Protein AF-0000000067821211 (afdb_homodimer)

Radius of gyration: 17.53 Å; Cα contacts (8 Å, |Δi|>4): 357; chains: 2; bounding box: 35×64×39 Å

InterPro domains:
  IPR001372 Dynein light chain, type 1/2 [PF01221] (11-92)
  IPR001372 Dynein light chain, type 1/2 [PTHR11886] (12-92)
  IPR001372 Dynein light chain, type 1/2 [SM01375] (6-93)
  IPR019763 Dynein light chain, type 1/2, conserved site [PS01239] (60-74)
  IPR037177 Dynein light chain superfamily [G3DSA:3.30.740.10] (3-93)
  IPR037177 Dynein light chain superfamily [SSF54648] (8-92)

Structure (mmCIF, N/CA/C/O backbone):
data_AF-0000000067821211-model_v1
#
loop_
_entity.id
_entity.type
_entity.pdbx_description
1 polymer 'Dynein light chain'
#
loop_
_atom_site.group_PDB
_atom_site.id
_atom_site.type_symbol
_atom_site.label_atom_id
_atom_site.label_alt_id
_atom_site.label_comp_id
_atom_site.label_asym_id
_atom_site.label_entity_id
_atom_site.label_seq_id
_atom_site.pdbx_PDB_ins_code
_atom_site.Cartn_x
_atom_site.Cartn_y
_atom_site.Cartn_z
_atom_site.occupancy
_atom_site.B_iso_or_equiv
_atom_site.auth_seq_id
_atom_site.auth_comp_id
_atom_site.auth_asym_id
_atom_site.auth_atom_id
_atom_site.pdbx_PDB_model_num
ATOM 1 N N . MET A 1 1 ? -18.656 -35.531 -14.188 1 34.19 1 MET A N 1
ATOM 2 C CA . MET A 1 1 ? -17.516 -35.312 -13.297 1 34.19 1 MET A CA 1
ATOM 3 C C . MET A 1 1 ? -16.953 -33.906 -13.484 1 34.19 1 MET A C 1
ATOM 5 O O . MET A 1 1 ? -16.047 -33.688 -14.289 1 34.19 1 MET A O 1
ATOM 9 N N . GLU A 1 2 ? -17.672 -32.906 -13.852 1 42.66 2 GLU A N 1
ATOM 10 C CA . GLU A 1 2 ? -17.5 -31.547 -14.375 1 42.66 2 GLU A CA 1
ATOM 11 C C . GLU A 1 2 ? -16.469 -30.766 -13.562 1 42.66 2 GLU A C 1
ATOM 13 O O . GLU A 1 2 ? -16.5 -30.797 -12.328 1 42.66 2 GLU A O 1
ATOM 18 N N . LYS A 1 3 ? -15.125 -30.891 -13.883 1 43.84 3 LYS A N 1
ATOM 19 C CA . LYS A 1 3 ? -13.977 -30.297 -13.219 1 43.84 3 LYS A CA 1
ATOM 20 C C . LYS A 1 3 ? -14.359 -28.984 -12.523 1 43.84 3 LYS A C 1
ATOM 22 O O . LYS A 1 3 ? -14.719 -28.016 -13.188 1 43.84 3 LYS A O 1
ATOM 27 N N . LEU A 1 4 ? -15.086 -28.688 -11.555 1 45.38 4 LEU A N 1
ATOM 28 C CA . LEU A 1 4 ? -15.57 -27.578 -10.734 1 45.38 4 LEU A CA 1
ATOM 29 C C . LEU A 1 4 ? -14.477 -26.547 -10.508 1 45.38 4 LEU A C 1
ATOM 31 O O . LEU A 1 4 ? -13.617 -26.734 -9.641 1 45.38 4 LEU A O 1
ATOM 35 N N . SER A 1 5 ? -13.656 -25.984 -11.492 1 49.31 5 SER A N 1
ATOM 36 C CA . SER A 1 5 ? -12.633 -24.938 -11.594 1 49.31 5 SER A CA 1
ATOM 37 C C . SER A 1 5 ? -12.812 -23.875 -10.516 1 49.31 5 SER A C 1
ATOM 39 O O . SER A 1 5 ? -13.734 -23.062 -10.586 1 49.31 5 SER A O 1
ATOM 41 N N . SER A 1 6 ? -12.93 -24.156 -9.234 1 57.88 6 SER A N 1
ATOM 42 C CA . SER A 1 6 ? -13.391 -23.281 -8.156 1 57.88 6 SER A CA 1
ATOM 43 C C . SER A 1 6 ? -12.859 -21.859 -8.32 1 57.88 6 SER A C 1
ATOM 45 O O . SER A 1 6 ? -11.648 -21.641 -8.32 1 57.88 6 SER A O 1
ATOM 47 N N . THR A 1 7 ? -13.531 -20.984 -9.07 1 71.69 7 THR A N 1
ATOM 48 C CA . THR A 1 7 ? -13.445 -19.578 -9.422 1 71.69 7 THR A CA 1
ATOM 49 C C . THR A 1 7 ? -13.094 -18.734 -8.203 1 71.69 7 THR A C 1
ATOM 51 O O . THR A 1 7 ? -12.539 -17.641 -8.336 1 71.69 7 THR A O 1
ATOM 54 N N . GLU A 1 8 ? -13.211 -19.359 -7.047 1 82.44 8 GLU A N 1
ATOM 55 C CA . GLU A 1 8 ? -13.086 -18.547 -5.844 1 82.44 8 GLU A CA 1
ATOM 56 C C . GLU A 1 8 ? -11.633 -18.156 -5.586 1 82.44 8 GLU A C 1
ATOM 58 O O . GLU A 1 8 ? -11.359 -17.078 -5.055 1 82.44 8 GLU A O 1
ATOM 63 N N . PHE A 1 9 ? -10.734 -18.953 -6 1 90.44 9 PHE A N 1
ATOM 64 C CA . PHE A 1 9 ? -9.344 -18.656 -5.699 1 90.44 9 PHE A CA 1
ATOM 65 C C . PHE A 1 9 ? -8.562 -18.359 -6.977 1 90.44 9 PHE A C 1
ATOM 67 O O . PHE A 1 9 ? -7.34 -18.219 -6.945 1 90.44 9 PHE A O 1
ATOM 74 N N . THR A 1 10 ? -9.266 -18.188 -8.047 1 94.62 10 THR A N 1
ATOM 75 C CA . THR A 1 10 ? -8.578 -17.859 -9.297 1 94.62 10 THR A CA 1
ATOM 76 C C . THR A 1 10 ? -8.219 -16.375 -9.344 1 94.62 10 THR A C 1
ATOM 78 O O . THR A 1 10 ? -9.102 -15.523 -9.258 1 94.62 10 THR A O 1
ATOM 81 N N . PRO A 1 11 ? -6.938 -16.156 -9.469 1 98.12 11 PRO A N 1
ATOM 82 C CA . PRO A 1 11 ? -6.57 -14.742 -9.57 1 98.12 11 PRO A CA 1
ATOM 83 C C . PRO A 1 11 ? -7.141 -14.078 -10.812 1 98.12 11 PRO A C 1
ATOM 85 O O . PRO A 1 11 ? -7.164 -14.68 -11.891 1 98.12 11 PRO A O 1
ATOM 88 N N . ILE A 1 12 ? -7.652 -12.898 -10.633 1 98.25 12 ILE A N 1
ATOM 89 C CA . ILE A 1 12 ? -8.086 -12.039 -11.727 1 98.25 12 ILE A CA 1
ATOM 90 C C . ILE A 1 12 ? -7.141 -10.844 -11.844 1 98.25 12 ILE A C 1
ATOM 92 O O . ILE A 1 12 ? -7.152 -9.945 -11 1 98.25 12 ILE A O 1
ATOM 96 N N . LEU A 1 13 ? -6.418 -10.844 -12.922 1 98.56 13 LEU A N 1
ATOM 97 C CA . LEU A 1 13 ? -5.391 -9.836 -13.117 1 98.56 13 LEU A CA 1
ATOM 98 C C . LEU A 1 13 ? -6 -8.531 -13.617 1 98.56 13 LEU A C 1
ATOM 100 O O . LEU A 1 13 ? -6.816 -8.531 -14.547 1 98.56 13 LEU A O 1
ATOM 104 N N . LYS A 1 14 ? -5.617 -7.488 -12.922 1 98.62 14 LYS A N 1
ATOM 105 C CA . LYS A 1 14 ? -6.043 -6.172 -13.383 1 98.62 14 LYS A CA 1
ATOM 106 C C . LYS A 1 14 ? -4.906 -5.441 -14.094 1 98.62 14 LYS A C 1
ATOM 108 O O . LYS A 1 14 ? -5.121 -4.781 -15.109 1 98.62 14 LYS A O 1
ATOM 113 N N . ALA A 1 15 ? -3.713 -5.477 -13.586 1 98.5 15 ALA A N 1
ATOM 114 C CA . ALA A 1 15 ? -2.525 -4.867 -14.18 1 98.5 15 ALA A CA 1
ATOM 115 C C . ALA A 1 15 ? -1.254 -5.566 -13.703 1 98.5 15 ALA A C 1
ATOM 117 O O . ALA A 1 15 ? -1.167 -5.992 -12.547 1 98.5 15 ALA A O 1
ATOM 118 N N . SER A 1 16 ? -0.292 -5.742 -14.656 1 98.69 16 SER A N 1
ATOM 119 C CA . SER A 1 16 ? 0.985 -6.34 -14.281 1 98.69 16 SER A CA 1
ATOM 120 C C . SER A 1 16 ? 2.053 -6.066 -15.336 1 98.69 16 SER A C 1
ATOM 122 O O . SER A 1 16 ? 1.749 -5.969 -16.531 1 98.69 16 SER A O 1
ATOM 124 N N . ASP A 1 17 ? 3.256 -5.883 -14.836 1 98.75 17 ASP A N 1
ATOM 125 C CA . ASP A 1 17 ? 4.391 -5.938 -15.75 1 98.75 17 ASP A CA 1
ATOM 126 C C . ASP A 1 17 ? 5.43 -6.953 -15.281 1 98.75 17 ASP A C 1
ATOM 128 O O . ASP A 1 17 ? 6.594 -6.883 -15.68 1 98.75 17 ASP A O 1
ATOM 132 N N . LEU A 1 18 ? 4.988 -7.891 -14.43 1 98.62 18 LEU A N 1
ATOM 133 C CA . LEU A 1 18 ? 5.852 -8.984 -14.008 1 98.62 18 LEU A CA 1
ATOM 134 C C . LEU A 1 18 ? 6.109 -9.953 -15.156 1 98.62 18 LEU A C 1
ATOM 136 O O . LEU A 1 18 ? 5.23 -10.18 -15.992 1 98.62 18 LEU A O 1
ATOM 140 N N . ALA A 1 19 ? 7.27 -10.469 -15.109 1 98.44 19 ALA A N 1
ATOM 141 C CA . ALA A 1 19 ? 7.5 -11.602 -16.016 1 98.44 19 ALA A CA 1
ATOM 142 C C . ALA A 1 19 ? 6.535 -12.742 -15.711 1 98.44 19 ALA A C 1
ATOM 144 O O . ALA A 1 19 ? 6.129 -12.938 -14.562 1 98.44 19 ALA A O 1
ATOM 145 N N . ASP A 1 20 ? 6.242 -13.555 -16.719 1 98.06 20 ASP A N 1
ATOM 146 C CA . ASP A 1 20 ? 5.234 -14.602 -16.609 1 98.06 20 ASP A CA 1
ATOM 147 C C . ASP A 1 20 ? 5.586 -15.578 -15.477 1 98.06 20 ASP A C 1
ATOM 149 O O . ASP A 1 20 ? 4.711 -16.016 -14.727 1 98.06 20 ASP A O 1
ATOM 153 N N . GLU A 1 21 ? 6.766 -15.891 -15.469 1 98.06 21 GLU A N 1
ATOM 154 C CA . GLU A 1 21 ? 7.188 -16.859 -14.461 1 98.06 21 GLU A CA 1
ATOM 155 C C . GLU A 1 21 ? 7.031 -16.297 -13.055 1 98.06 21 GLU A C 1
ATOM 157 O O . GLU A 1 21 ? 6.582 -16.984 -12.141 1 98.06 21 GLU A O 1
ATOM 162 N N . ILE A 1 22 ? 7.395 -15.047 -12.844 1 98.44 22 ILE A N 1
ATOM 163 C CA . ILE A 1 22 ? 7.266 -14.406 -11.539 1 98.44 22 ILE A CA 1
ATOM 164 C C . ILE A 1 22 ? 5.785 -14.227 -11.195 1 98.44 22 ILE A C 1
ATOM 166 O O . ILE A 1 22 ? 5.363 -14.516 -10.078 1 98.44 22 ILE A O 1
ATOM 170 N N . GLN A 1 23 ? 5.004 -13.836 -12.156 1 98.75 23 GLN A N 1
ATOM 171 C CA . GLN A 1 23 ? 3.568 -13.672 -11.953 1 98.75 23 GLN A CA 1
ATOM 172 C C . GLN A 1 23 ? 2.922 -14.977 -11.5 1 98.75 23 GLN A C 1
ATOM 174 O O . GLN A 1 23 ? 2.092 -14.984 -10.594 1 98.75 23 GLN A O 1
ATOM 179 N N . THR A 1 24 ? 3.35 -16.031 -12.156 1 98.56 24 THR A N 1
ATOM 180 C CA . THR A 1 24 ? 2.812 -17.344 -11.805 1 98.56 24 THR A CA 1
ATOM 181 C C . THR A 1 24 ? 3.121 -17.672 -10.344 1 98.56 24 THR A C 1
ATOM 183 O O . THR A 1 24 ? 2.246 -18.125 -9.609 1 98.56 24 THR A O 1
ATOM 186 N N . LYS A 1 25 ? 4.359 -17.422 -9.984 1 98.75 25 LYS A N 1
ATOM 187 C CA . LYS A 1 25 ? 4.758 -17.688 -8.602 1 98.75 25 LYS A CA 1
ATOM 188 C C . LYS A 1 25 ? 4.023 -16.781 -7.629 1 98.75 25 LYS A C 1
ATOM 190 O O . LYS A 1 25 ? 3.582 -17.219 -6.566 1 98.75 25 LYS A O 1
ATOM 195 N N . VAL A 1 26 ? 3.848 -15.492 -7.934 1 98.88 26 VAL A N 1
ATOM 196 C CA . VAL A 1 26 ? 3.105 -14.539 -7.113 1 98.88 26 VAL A CA 1
ATOM 197 C C . VAL A 1 26 ? 1.677 -15.039 -6.906 1 98.88 26 VAL A C 1
ATOM 199 O O . VAL A 1 26 ? 1.166 -15.039 -5.781 1 98.88 26 VAL A O 1
ATOM 202 N N . PHE A 1 27 ? 1.061 -15.523 -7.941 1 98.81 27 PHE A N 1
ATOM 203 C CA . PHE A 1 27 ? -0.308 -16.016 -7.855 1 98.81 27 PHE A CA 1
ATOM 204 C C . PHE A 1 27 ? -0.379 -17.25 -6.969 1 98.81 27 PHE A C 1
ATOM 206 O O . PHE A 1 27 ? -1.27 -17.375 -6.121 1 98.81 27 PHE A O 1
ATOM 213 N N . GLU A 1 28 ? 0.548 -18.109 -7.23 1 98.69 28 GLU A N 1
ATOM 214 C CA . GLU A 1 28 ? 0.571 -19.328 -6.438 1 98.69 28 GLU A CA 1
ATOM 215 C C . GLU A 1 28 ? 0.703 -19.016 -4.949 1 98.69 28 GLU A C 1
ATOM 217 O O . GLU A 1 28 ? -0.022 -19.578 -4.125 1 98.69 28 GLU A O 1
ATOM 222 N N . LEU A 1 29 ? 1.602 -18.188 -4.613 1 98.81 29 LEU A N 1
ATOM 223 C CA . LEU A 1 29 ? 1.829 -17.812 -3.225 1 98.81 29 LEU A CA 1
ATOM 224 C C . LEU A 1 29 ? 0.613 -17.094 -2.648 1 98.81 29 LEU A C 1
ATOM 226 O O . LEU A 1 29 ? 0.269 -17.281 -1.48 1 98.81 29 LEU A O 1
ATOM 230 N N . SER A 1 30 ? -0.013 -16.266 -3.426 1 98.81 30 SER A N 1
ATOM 231 C CA . SER A 1 30 ? -1.193 -15.531 -2.977 1 98.81 30 SER A CA 1
ATOM 232 C C . SER A 1 30 ? -2.348 -16.484 -2.668 1 98.81 30 SER A C 1
ATOM 234 O O . SER A 1 30 ? -3.053 -16.297 -1.673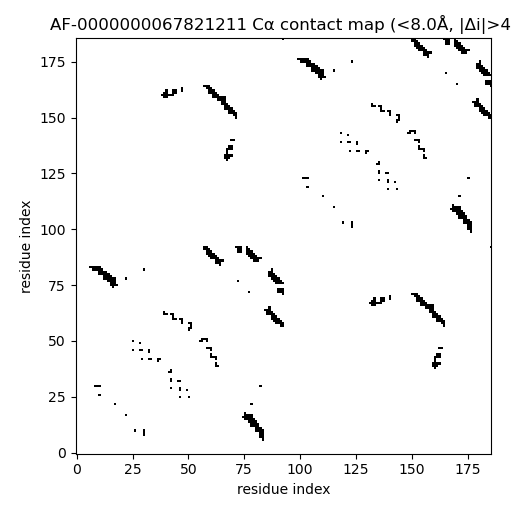 1 98.81 30 SER A O 1
ATOM 236 N N . ILE A 1 31 ? -2.504 -17.469 -3.572 1 98.56 31 ILE A N 1
ATOM 237 C CA . ILE A 1 31 ? -3.553 -18.469 -3.373 1 98.56 31 ILE A CA 1
ATOM 238 C C . ILE A 1 31 ? -3.287 -19.234 -2.086 1 98.56 31 ILE A C 1
ATOM 240 O O . ILE A 1 31 ? -4.184 -19.406 -1.257 1 98.56 31 ILE A O 1
ATOM 244 N N . ASP A 1 32 ? -2.066 -19.625 -1.89 1 98.31 32 ASP A N 1
ATOM 245 C CA . ASP A 1 32 ? -1.685 -20.328 -0.674 1 98.31 32 ASP A CA 1
ATOM 246 C C . ASP A 1 32 ? -1.949 -19.484 0.566 1 98.31 32 ASP A C 1
ATOM 248 O O . ASP A 1 32 ? -2.473 -19.984 1.566 1 98.31 32 ASP A O 1
ATOM 252 N N . ALA A 1 33 ? -1.58 -18.266 0.525 1 98.56 33 ALA A N 1
ATOM 253 C CA . ALA A 1 33 ? -1.749 -17.359 1.659 1 98.56 33 ALA A CA 1
ATOM 254 C C . ALA A 1 33 ? -3.227 -17.172 1.993 1 98.56 33 ALA A C 1
ATOM 256 O O . ALA A 1 33 ? -3.607 -17.156 3.166 1 98.56 33 ALA A O 1
ATOM 257 N N . THR A 1 34 ? -4.055 -17.047 0.946 1 97.81 34 THR A N 1
ATOM 258 C CA . THR A 1 34 ? -5.477 -16.797 1.149 1 97.81 34 THR A CA 1
ATOM 259 C C . THR A 1 34 ? -6.16 -18.031 1.748 1 97.81 34 THR A C 1
ATOM 261 O O . THR A 1 34 ? -7.141 -17.906 2.488 1 97.81 34 THR A O 1
ATOM 264 N N . ARG A 1 35 ? -5.566 -19.172 1.466 1 96.81 35 ARG A N 1
ATOM 265 C CA . ARG A 1 35 ? -6.098 -20.406 2.021 1 96.81 35 ARG A CA 1
ATOM 266 C C . ARG A 1 35 ? -5.637 -20.594 3.463 1 96.81 35 ARG A C 1
ATOM 268 O O . ARG A 1 35 ? -6.332 -21.234 4.262 1 96.81 35 ARG A O 1
ATOM 275 N N . THR A 1 36 ? -4.598 -20 3.816 1 97.94 36 THR A N 1
ATOM 276 C CA . THR A 1 36 ? -3.924 -20.281 5.078 1 97.94 36 THR A CA 1
ATOM 277 C C . THR A 1 36 ? -4.266 -19.219 6.121 1 97.94 36 THR A C 1
ATOM 279 O O . THR A 1 36 ? -4.422 -19.531 7.305 1 97.94 36 THR A O 1
ATOM 282 N N . TYR A 1 37 ? -4.387 -17.938 5.695 1 98.19 37 TYR A N 1
ATOM 283 C CA . TYR A 1 37 ? -4.566 -16.828 6.621 1 98.19 37 TYR A CA 1
ATOM 284 C C . TYR A 1 37 ? -5.914 -16.141 6.406 1 98.19 37 TYR A C 1
ATOM 286 O O . TYR A 1 37 ? -6.367 -16 5.27 1 98.19 37 TYR A O 1
ATOM 294 N N . LYS A 1 38 ? -6.473 -15.633 7.5 1 96.44 38 LYS A N 1
ATOM 295 C CA . LYS A 1 38 ? -7.746 -14.922 7.43 1 96.44 38 LYS A CA 1
ATOM 296 C C . LYS A 1 38 ? -7.531 -13.406 7.438 1 96.44 38 LYS A C 1
ATOM 298 O O . LYS A 1 38 ? -8.305 -12.664 6.836 1 96.44 38 LYS A O 1
ATOM 303 N N . VAL A 1 39 ? -6.52 -13.039 8.117 1 97.88 39 VAL A N 1
ATOM 304 C CA . VAL A 1 39 ? -6.266 -11.617 8.32 1 97.88 39 VAL A CA 1
ATOM 305 C C . VAL A 1 39 ? -5.426 -11.07 7.168 1 97.88 39 VAL A C 1
ATOM 307 O O . VAL A 1 39 ? -4.391 -11.641 6.82 1 97.88 39 VAL A O 1
ATOM 310 N N . GLU A 1 40 ? -5.863 -9.961 6.613 1 98.69 40 GLU A N 1
ATOM 311 C CA . GLU A 1 40 ? -5.199 -9.359 5.461 1 98.69 40 GLU A CA 1
ATOM 312 C C . GLU A 1 40 ? -3.732 -9.07 5.758 1 98.69 40 GLU A C 1
ATOM 314 O O . GLU A 1 40 ? -2.863 -9.305 4.918 1 98.69 40 GLU A O 1
ATOM 319 N N . LYS A 1 41 ? -3.449 -8.594 6.91 1 98.69 41 LYS A N 1
ATOM 320 C CA . LYS A 1 41 ? -2.078 -8.273 7.301 1 98.69 41 LYS A CA 1
ATOM 321 C C . LYS A 1 41 ? -1.196 -9.523 7.27 1 98.69 41 LYS A C 1
ATOM 323 O O . LYS A 1 41 ? -0.033 -9.453 6.863 1 98.69 41 LYS A O 1
ATOM 328 N N . ASP A 1 42 ? -1.692 -10.602 7.664 1 98.88 42 ASP A N 1
ATOM 329 C CA . ASP A 1 42 ? -0.925 -11.844 7.688 1 98.88 42 ASP A CA 1
ATOM 330 C C . ASP A 1 42 ? -0.654 -12.352 6.273 1 98.88 42 ASP A C 1
ATOM 332 O O .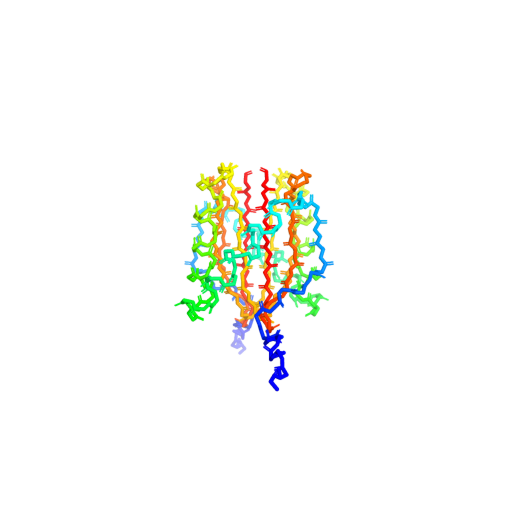 ASP A 1 42 ? 0.431 -12.867 5.988 1 98.88 42 ASP A O 1
ATOM 336 N N . ILE A 1 43 ? -1.615 -12.188 5.43 1 98.88 43 ILE A N 1
ATOM 337 C CA . ILE A 1 43 ? -1.442 -12.547 4.027 1 98.88 43 ILE A CA 1
ATOM 338 C C . ILE A 1 43 ? -0.331 -11.703 3.41 1 98.88 43 ILE A C 1
ATOM 340 O O . ILE A 1 43 ? 0.588 -12.234 2.781 1 98.88 43 ILE A O 1
ATOM 344 N N . ALA A 1 44 ? -0.43 -10.445 3.68 1 98.94 44 ALA A N 1
ATOM 345 C CA . ALA A 1 44 ? 0.569 -9.523 3.146 1 98.94 44 ALA A CA 1
ATOM 346 C C . ALA A 1 44 ? 1.961 -9.852 3.68 1 98.94 44 ALA A C 1
ATOM 348 O O . ALA A 1 44 ? 2.938 -9.836 2.928 1 98.94 44 ALA A O 1
ATOM 349 N N . THR A 1 45 ? 2.035 -10.172 4.93 1 98.94 45 THR A N 1
ATOM 350 C CA . THR A 1 45 ? 3.305 -10.484 5.574 1 98.94 45 THR A CA 1
ATOM 351 C C . THR A 1 45 ? 3.922 -11.742 4.969 1 98.94 45 THR A C 1
ATOM 353 O O . THR A 1 45 ? 5.105 -11.758 4.621 1 98.94 45 THR A O 1
ATOM 356 N N . TYR A 1 46 ? 3.111 -12.695 4.758 1 98.94 46 TYR A N 1
ATOM 357 C CA . TYR A 1 46 ? 3.578 -13.945 4.172 1 98.94 46 TYR A CA 1
ATOM 358 C C . TYR A 1 46 ? 4.113 -13.719 2.764 1 98.94 46 TYR A C 1
ATOM 360 O O . TYR A 1 46 ? 5.223 -14.156 2.438 1 98.94 46 TYR A O 1
ATOM 368 N N . LEU A 1 47 ? 3.322 -13.039 1.973 1 98.88 47 LEU A N 1
ATOM 369 C CA . LEU A 1 47 ? 3.695 -12.812 0.581 1 98.88 47 LEU A CA 1
ATOM 370 C C . LEU A 1 47 ? 4.98 -11.992 0.488 1 98.88 47 LEU A C 1
ATOM 372 O O . LEU A 1 47 ? 5.875 -12.328 -0.291 1 98.88 47 LEU A O 1
ATOM 376 N N . LYS A 1 48 ? 4.996 -10.961 1.267 1 98.88 48 LYS A N 1
ATOM 377 C CA . LYS A 1 48 ? 6.176 -10.102 1.242 1 98.88 48 LYS A CA 1
ATOM 378 C C . LYS A 1 48 ? 7.434 -10.883 1.604 1 98.88 48 LYS A C 1
ATOM 380 O O . LYS A 1 48 ? 8.469 -10.742 0.946 1 98.88 48 LYS A O 1
ATOM 385 N N . LYS A 1 49 ? 7.383 -11.672 2.605 1 98.75 49 LYS A N 1
ATOM 386 C CA . LYS A 1 49 ? 8.523 -12.461 3.064 1 98.75 49 LYS A CA 1
ATOM 387 C C . LYS A 1 49 ? 8.961 -13.469 2.004 1 98.75 49 LYS A C 1
ATOM 389 O O . LYS A 1 49 ? 10.148 -13.586 1.71 1 98.75 49 LYS A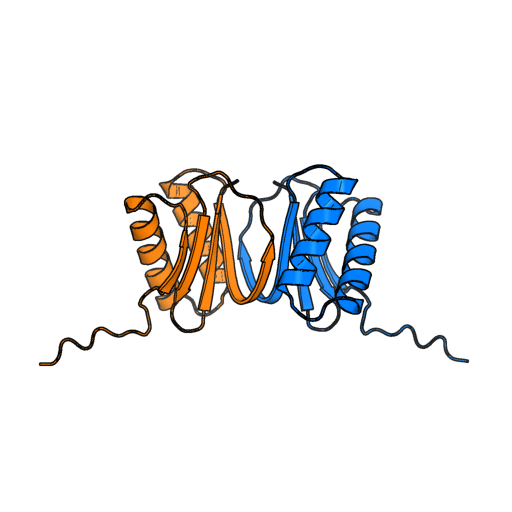 O 1
ATOM 394 N N . GLU A 1 50 ? 8.047 -14.188 1.419 1 98.81 50 GLU A N 1
ATOM 395 C CA . GLU A 1 50 ? 8.375 -15.195 0.416 1 98.81 50 GLU A CA 1
ATOM 396 C C . GLU A 1 50 ? 8.984 -14.562 -0.83 1 98.81 50 GLU A C 1
ATOM 398 O O . GLU A 1 50 ? 9.945 -15.086 -1.397 1 98.81 50 GLU A O 1
ATOM 403 N N . LEU A 1 51 ? 8.461 -13.43 -1.196 1 98.75 51 LEU A N 1
ATOM 404 C CA . LEU A 1 51 ? 8.977 -12.766 -2.389 1 98.75 51 LEU A CA 1
ATOM 405 C C . LEU A 1 51 ? 10.375 -12.203 -2.141 1 98.75 51 LEU A C 1
ATOM 407 O O . LEU A 1 51 ? 11.234 -12.266 -3.02 1 98.75 51 LEU A O 1
ATOM 411 N N . ASP A 1 52 ? 10.539 -11.703 -0.965 1 98.69 52 ASP A N 1
ATOM 412 C CA . ASP A 1 52 ? 11.891 -11.266 -0.621 1 98.69 52 ASP A CA 1
ATOM 413 C C . ASP A 1 52 ? 12.875 -12.43 -0.673 1 98.69 52 ASP A C 1
ATOM 415 O O . ASP A 1 52 ? 14.008 -12.273 -1.125 1 98.69 52 ASP A O 1
ATOM 419 N N . LEU A 1 53 ? 12.445 -13.5 -0.237 1 98.75 53 LEU A N 1
ATOM 420 C CA . LEU A 1 53 ? 13.305 -14.68 -0.194 1 98.75 53 LEU A CA 1
ATOM 421 C C . LEU A 1 53 ? 13.594 -15.195 -1.601 1 98.75 53 LEU A C 1
ATOM 423 O O . LEU A 1 53 ? 14.734 -15.555 -1.91 1 98.75 53 LEU A O 1
ATOM 427 N N . LEU A 1 54 ? 12.664 -15.156 -2.449 1 98.44 54 LEU A N 1
ATOM 428 C CA . LEU A 1 54 ? 12.781 -15.773 -3.764 1 98.44 54 LEU A CA 1
ATOM 429 C C . LEU A 1 54 ? 13.453 -14.828 -4.758 1 98.44 54 LEU A C 1
ATOM 431 O O . LEU A 1 54 ? 14.211 -15.266 -5.621 1 98.44 54 LEU A O 1
ATOM 435 N N . TYR A 1 55 ? 13.133 -13.539 -4.617 1 97.75 55 TYR A N 1
ATOM 436 C CA . TYR A 1 55 ? 13.516 -12.656 -5.711 1 97.75 55 TYR A CA 1
ATOM 437 C C . TYR A 1 55 ? 14.32 -11.469 -5.199 1 97.75 55 TYR A C 1
ATOM 439 O O . TYR A 1 55 ? 14.578 -10.516 -5.941 1 97.75 55 TYR A O 1
ATOM 447 N N . GLY A 1 56 ? 14.68 -11.461 -3.941 1 97.5 56 GLY A N 1
ATOM 448 C CA . GLY A 1 56 ? 15.484 -10.391 -3.379 1 97.5 56 GLY A CA 1
ATOM 449 C C . GLY A 1 56 ? 14.664 -9.227 -2.854 1 97.5 56 GLY A C 1
ATOM 450 O O . GLY A 1 56 ? 13.641 -8.867 -3.441 1 97.5 56 GLY A O 1
ATOM 451 N N . ALA A 1 57 ? 15.078 -8.609 -1.783 1 95.75 57 ALA A N 1
ATOM 452 C CA . ALA A 1 57 ? 14.414 -7.441 -1.199 1 95.75 57 ALA A CA 1
ATOM 453 C C . ALA A 1 57 ? 14.477 -6.246 -2.146 1 95.75 57 ALA A C 1
ATOM 455 O O . ALA A 1 57 ? 15.352 -6.172 -3.008 1 95.75 57 ALA A O 1
ATOM 456 N N . SER A 1 58 ? 13.539 -5.277 -2.088 1 96.06 58 SER A N 1
ATOM 457 C CA . SER A 1 58 ? 12.484 -5.152 -1.083 1 96.06 58 SER A CA 1
ATOM 458 C C . SER A 1 58 ? 11.109 -5.109 -1.729 1 96.06 58 SER A C 1
ATOM 460 O O . SER A 1 58 ? 10.82 -4.223 -2.535 1 96.06 58 SER A O 1
ATOM 462 N N . TRP A 1 59 ? 10.289 -6.062 -1.56 1 98.69 59 TRP A N 1
ATOM 463 C CA . TRP A 1 59 ? 8.914 -6.125 -2.053 1 98.69 59 TRP A CA 1
ATOM 464 C C . TRP A 1 59 ? 7.957 -5.449 -1.079 1 98.69 59 TRP A C 1
ATOM 466 O O . TRP A 1 59 ? 8.242 -5.355 0.118 1 98.69 59 TRP A O 1
ATOM 476 N N . HIS A 1 60 ? 6.816 -4.887 -1.58 1 98.94 60 HIS A N 1
ATOM 477 C CA . HIS A 1 60 ? 5.699 -4.352 -0.814 1 98.94 60 HIS A CA 1
ATOM 478 C C . HIS A 1 60 ? 4.391 -5.047 -1.185 1 98.94 60 HIS A C 1
ATOM 480 O O . HIS A 1 60 ? 4.137 -5.309 -2.361 1 98.94 60 HIS A O 1
ATOM 486 N N . VAL A 1 61 ? 3.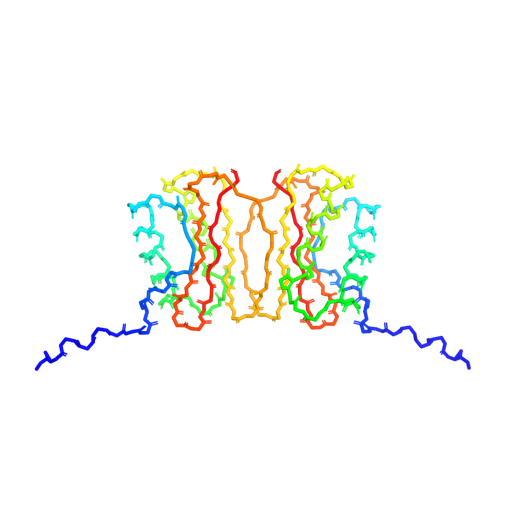646 -5.375 -0.192 1 98.94 61 VAL A N 1
ATOM 487 C CA . VAL A 1 61 ? 2.387 -6.062 -0.456 1 98.94 61 VAL A CA 1
ATOM 488 C C . VAL A 1 61 ? 1.261 -5.398 0.336 1 98.94 61 VAL A C 1
ATOM 490 O O . VAL A 1 61 ? 1.384 -5.191 1.545 1 98.94 61 VAL A O 1
ATOM 493 N N . ILE A 1 62 ? 0.231 -5.023 -0.342 1 98.94 62 ILE A N 1
ATOM 494 C CA . ILE A 1 62 ? -1.024 -4.551 0.231 1 98.94 62 ILE A CA 1
ATOM 495 C C . ILE A 1 62 ? -2.152 -5.512 -0.134 1 98.94 62 ILE A C 1
ATOM 497 O O . ILE A 1 62 ? -2.285 -5.914 -1.293 1 98.94 62 ILE A O 1
ATOM 501 N N . VAL A 1 63 ? -2.908 -5.898 0.85 1 98.94 63 VAL A N 1
ATOM 502 C CA . VAL A 1 63 ? -4.055 -6.781 0.659 1 98.94 63 VAL A CA 1
ATOM 503 C C . VAL A 1 63 ? -5.289 -6.176 1.32 1 98.94 63 VAL A C 1
ATOM 505 O O . VAL A 1 63 ? -5.242 -5.777 2.486 1 98.94 63 VAL A O 1
ATOM 508 N N . GLY A 1 64 ? -6.375 -6.148 0.529 1 98.75 64 GLY A N 1
ATOM 509 C CA . GLY A 1 64 ? -7.551 -5.598 1.185 1 98.75 64 GLY A CA 1
ATOM 510 C C . GLY A 1 64 ? -8.789 -5.633 0.31 1 98.75 64 GLY A C 1
ATOM 511 O O . GLY A 1 64 ? -8.719 -5.992 -0.866 1 98.75 64 GLY A O 1
ATOM 512 N N . ARG A 1 65 ? -9.938 -5.211 0.895 1 98.31 65 ARG A N 1
ATOM 513 C CA . ARG A 1 65 ? -11.227 -5.238 0.209 1 98.31 65 ARG A CA 1
ATOM 514 C C . ARG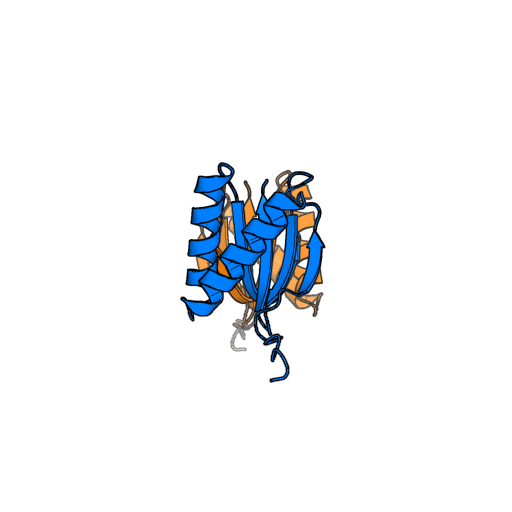 A 1 65 ? -11.625 -3.846 -0.269 1 98.31 65 ARG A C 1
ATOM 516 O O . ARG A 1 65 ? -12.43 -3.705 -1.188 1 98.31 65 ARG A O 1
ATOM 523 N N . SER A 1 66 ? -11.055 -2.807 0.396 1 98.19 66 SER A N 1
ATOM 524 C CA . SER A 1 66 ? -11.391 -1.425 0.066 1 98.19 66 SER A CA 1
ATOM 525 C C . SER A 1 66 ? -10.195 -0.499 0.283 1 98.19 66 SER A C 1
ATOM 527 O O . SER A 1 66 ? -9.938 -0.068 1.407 1 98.19 66 SER A O 1
ATOM 529 N N . PHE A 1 67 ? -9.531 -0.232 -0.838 1 98.75 67 PHE A N 1
ATOM 530 C CA . PHE A 1 67 ? -8.422 0.715 -0.776 1 98.75 67 PHE A CA 1
ATOM 531 C C . PHE A 1 67 ? -8.086 1.247 -2.164 1 98.75 67 PHE A C 1
ATOM 533 O O . PHE A 1 67 ? -8.422 0.619 -3.172 1 98.75 67 PHE A O 1
ATOM 540 N N . GLY A 1 68 ? -7.52 2.395 -2.201 1 98.75 68 GLY A N 1
ATOM 541 C CA . GLY A 1 68 ? -6.832 2.982 -3.342 1 98.75 68 GLY A CA 1
ATOM 542 C C . GLY A 1 68 ? -5.363 3.244 -3.086 1 98.75 68 GLY A C 1
ATOM 543 O O . GLY A 1 68 ? -4.926 3.279 -1.933 1 98.75 68 GLY A O 1
ATOM 544 N N . SER A 1 69 ? -4.676 3.396 -4.223 1 98.81 69 SER A N 1
ATOM 545 C CA . SER A 1 69 ? -3.234 3.531 -4.039 1 98.81 69 SER A CA 1
ATOM 546 C C . SER A 1 69 ? -2.605 4.324 -5.18 1 98.81 69 SER A C 1
ATOM 548 O O . SER A 1 69 ? -3.189 4.441 -6.262 1 98.81 69 SER A O 1
ATOM 550 N N . ASN A 1 70 ? -1.578 4.941 -4.898 1 98.69 70 ASN A N 1
ATOM 551 C CA . ASN A 1 70 ? -0.642 5.469 -5.887 1 98.69 70 ASN A CA 1
ATOM 552 C C . ASN A 1 70 ? 0.806 5.254 -5.453 1 98.69 70 ASN A C 1
ATOM 554 O O . ASN A 1 70 ? 1.231 5.766 -4.414 1 98.69 70 ASN A O 1
ATOM 558 N N . VAL A 1 71 ? 1.524 4.336 -6.25 1 98.5 71 VAL A N 1
ATOM 559 C CA . VAL A 1 71 ? 2.861 3.918 -5.844 1 98.5 71 VAL A CA 1
ATOM 560 C C . VAL A 1 71 ? 3.818 4.016 -7.027 1 98.5 71 VAL A C 1
ATOM 562 O O . VAL A 1 71 ? 3.383 4.051 -8.18 1 98.5 71 VAL A O 1
ATOM 565 N N . THR A 1 72 ? 5.07 4.156 -6.699 1 97.25 72 THR A N 1
ATOM 566 C CA . THR A 1 72 ? 6.137 4.059 -7.688 1 97.25 72 THR A CA 1
ATOM 567 C C . THR A 1 72 ? 6.84 2.709 -7.594 1 97.25 72 THR A C 1
ATOM 569 O O . THR A 1 72 ? 7.148 2.238 -6.492 1 97.25 72 THR A O 1
ATOM 572 N N . HIS A 1 73 ? 6.992 2.039 -8.719 1 96.5 73 HIS A N 1
ATOM 573 C CA . HIS A 1 73 ? 7.629 0.728 -8.695 1 96.5 73 HIS A CA 1
ATOM 574 C C . HIS A 1 73 ? 8.695 0.611 -9.781 1 96.5 73 HIS A C 1
ATOM 576 O O . HIS A 1 73 ? 8.664 1.358 -10.766 1 96.5 73 HIS A O 1
ATOM 582 N N . GLU A 1 74 ? 9.703 -0.231 -9.539 1 95.81 74 GLU A N 1
ATOM 583 C CA . GLU A 1 74 ? 10.641 -0.618 -10.594 1 95.81 74 GLU A CA 1
ATOM 584 C C . GLU A 1 74 ? 9.914 -1.341 -11.727 1 95.81 74 GLU A C 1
ATOM 586 O O . GLU A 1 74 ? 9.078 -2.209 -11.484 1 95.81 74 GLU A O 1
ATOM 591 N N . GLN A 1 75 ? 10.328 -0.912 -12.945 1 96.5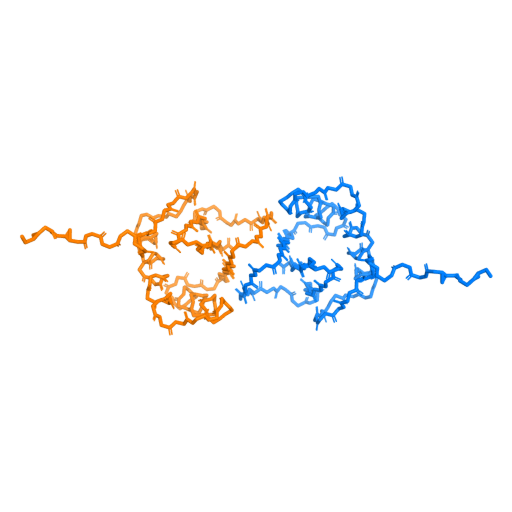 75 GLN A N 1
ATOM 592 C CA . GLN A 1 75 ? 9.703 -1.559 -14.094 1 96.5 75 GLN A CA 1
ATOM 593 C C . GLN A 1 75 ? 9.898 -3.072 -14.047 1 96.5 75 GLN A C 1
ATOM 595 O O . GLN A 1 75 ? 10.984 -3.557 -13.727 1 96.5 75 GLN A O 1
ATOM 600 N N . GLY A 1 76 ? 8.836 -3.826 -14.273 1 98 76 GLY A N 1
ATOM 601 C CA . GLY A 1 76 ? 8.875 -5.281 -14.312 1 98 76 GLY A CA 1
ATOM 602 C C . GLY A 1 76 ? 8.555 -5.922 -12.977 1 98 76 GLY A C 1
ATOM 603 O O . GLY A 1 76 ? 8.719 -7.133 -12.805 1 98 76 GLY A O 1
ATOM 604 N N . TYR A 1 77 ? 8.133 -5.047 -12.039 1 98.38 77 TYR A N 1
ATOM 605 C CA . TYR A 1 77 ? 7.898 -5.594 -10.703 1 98.38 77 TYR A CA 1
ATOM 606 C C . TYR A 1 77 ? 6.629 -5.02 -10.094 1 98.38 77 TYR A C 1
ATOM 608 O O . TYR A 1 77 ? 6.641 -4.527 -8.961 1 98.38 77 TYR A O 1
ATOM 616 N N . PHE A 1 78 ? 5.551 -5.215 -10.836 1 98.81 78 PHE A N 1
ATOM 617 C CA . PHE A 1 78 ? 4.262 -4.707 -10.383 1 98.81 78 PHE A CA 1
ATOM 618 C C . PHE A 1 78 ? 3.137 -5.66 -10.766 1 98.81 78 PHE A C 1
ATOM 620 O O . PHE A 1 78 ? 3.061 -6.113 -11.906 1 98.81 78 PHE A O 1
ATOM 627 N N . ALA A 1 79 ? 2.246 -5.863 -9.805 1 98.94 79 ALA A N 1
ATOM 628 C CA . ALA A 1 79 ? 1.004 -6.559 -10.133 1 98.94 79 ALA A CA 1
ATOM 629 C C . ALA A 1 79 ? -0.139 -6.09 -9.234 1 98.94 79 ALA A C 1
ATOM 631 O O . ALA A 1 79 ? 0.06 -5.84 -8.047 1 98.94 79 ALA A O 1
ATOM 632 N N . TYR A 1 80 ? -1.29 -5.949 -9.836 1 98.94 80 TYR A N 1
ATOM 633 C CA . TYR A 1 80 ? -2.559 -5.648 -9.18 1 98.94 80 TYR A CA 1
ATOM 634 C C . TYR A 1 80 ? -3.643 -6.629 -9.617 1 98.94 80 TYR A C 1
ATOM 636 O O . TYR A 1 80 ? -3.967 -6.715 -10.805 1 98.94 80 TYR A O 1
ATOM 644 N N . TYR A 1 81 ? -4.164 -7.391 -8.648 1 98.88 81 TYR A N 1
ATOM 645 C CA . TYR A 1 81 ? -5.086 -8.461 -9 1 98.88 81 TYR A CA 1
ATOM 646 C C . TYR A 1 81 ? -6.027 -8.781 -7.848 1 98.88 81 TYR A C 1
ATOM 648 O O . TYR A 1 81 ? -5.871 -8.242 -6.746 1 98.88 81 TYR A O 1
ATOM 656 N N . TYR A 1 82 ? -7.012 -9.68 -8.18 1 98.62 82 TYR A N 1
ATOM 657 C CA . TYR A 1 82 ? -7.988 -10.094 -7.176 1 98.62 82 TYR A CA 1
ATOM 658 C C . TYR A 1 82 ? -7.973 -11.602 -6.992 1 98.62 82 TYR A C 1
ATOM 660 O O . TYR A 1 82 ? -7.723 -12.352 -7.941 1 98.62 82 TYR A O 1
ATOM 668 N N . ILE A 1 83 ? -8.211 -12 -5.82 1 98.25 83 ILE A N 1
ATOM 669 C CA . ILE A 1 83 ? -8.656 -13.352 -5.496 1 98.25 83 ILE A CA 1
ATOM 670 C C . ILE A 1 83 ? -9.953 -13.289 -4.695 1 98.25 83 ILE A C 1
ATOM 672 O O . ILE A 1 83 ? -9.953 -12.859 -3.539 1 98.25 83 ILE A O 1
ATOM 676 N N . GLY A 1 84 ? -11 -13.758 -5.359 1 96.44 84 GLY A N 1
ATOM 677 C CA . GLY A 1 84 ? -12.289 -13.414 -4.781 1 96.44 84 GLY A CA 1
ATOM 678 C C . GLY A 1 84 ? -12.492 -11.914 -4.625 1 96.44 84 GLY A C 1
ATOM 679 O O . GLY A 1 84 ? -12.312 -11.156 -5.578 1 96.44 84 GLY A O 1
ATOM 680 N N . ASP A 1 85 ? -12.836 -11.508 -3.371 1 96.38 85 ASP A N 1
ATOM 681 C CA . ASP A 1 85 ? -13.102 -10.094 -3.133 1 96.38 85 ASP A CA 1
ATOM 682 C C . ASP A 1 85 ? -11.859 -9.391 -2.588 1 96.38 85 ASP A C 1
ATOM 684 O O . ASP A 1 85 ? -11.906 -8.203 -2.262 1 96.38 85 ASP A O 1
ATOM 688 N N . LEU A 1 86 ? -10.812 -10.133 -2.533 1 98.12 86 LEU A N 1
ATOM 689 C CA . LEU A 1 86 ? -9.586 -9.562 -1.986 1 98.12 86 LEU A CA 1
ATOM 690 C C . LEU A 1 86 ? -8.703 -9 -3.098 1 98.12 86 LEU A C 1
ATOM 692 O O . LEU A 1 86 ? -8.367 -9.711 -4.051 1 98.12 86 LEU A O 1
ATOM 696 N N . ALA A 1 87 ? -8.359 -7.746 -2.943 1 98.75 87 ALA A N 1
ATOM 697 C CA . ALA A 1 87 ? -7.422 -7.113 -3.867 1 98.75 87 ALA A CA 1
ATOM 698 C C . ALA A 1 87 ? -5.988 -7.262 -3.371 1 98.75 87 ALA A C 1
ATOM 700 O O . ALA A 1 87 ? -5.727 -7.18 -2.168 1 98.75 87 ALA A O 1
ATOM 701 N N . PHE A 1 88 ? -5.051 -7.477 -4.32 1 98.94 88 PHE A N 1
ATOM 702 C CA . PHE A 1 88 ? -3.619 -7.582 -4.062 1 98.94 88 PHE A CA 1
ATOM 703 C C . PHE A 1 88 ? -2.85 -6.535 -4.859 1 98.94 88 PHE A C 1
ATOM 705 O O . PHE A 1 88 ? -3.025 -6.418 -6.074 1 98.94 88 PHE A O 1
ATOM 712 N N . LEU A 1 89 ? -2.088 -5.754 -4.172 1 98.94 89 LEU A N 1
ATOM 713 C CA . LEU A 1 89 ? -1.072 -4.898 -4.773 1 98.94 89 LEU A CA 1
ATOM 714 C C . LEU A 1 89 ? 0.328 -5.355 -4.379 1 98.94 89 LEU A C 1
ATOM 716 O O . LEU A 1 89 ? 0.677 -5.352 -3.197 1 98.94 89 LEU A O 1
ATOM 720 N N . VAL A 1 90 ? 1.073 -5.824 -5.344 1 98.94 90 VAL A N 1
ATOM 721 C CA . VAL A 1 90 ? 2.41 -6.371 -5.141 1 98.94 90 VAL A CA 1
ATOM 722 C C . VAL A 1 90 ? 3.41 -5.637 -6.031 1 98.94 90 VAL A C 1
ATOM 724 O O . VAL A 1 90 ? 3.219 -5.547 -7.246 1 98.94 90 VAL A O 1
ATOM 727 N N . PHE A 1 91 ? 4.449 -5.047 -5.34 1 98.81 91 PHE A N 1
ATOM 728 C CA . PHE A 1 91 ? 5.402 -4.328 -6.18 1 98.81 91 PHE A CA 1
ATOM 729 C C . PHE A 1 91 ? 6.758 -4.215 -5.488 1 98.81 91 PHE A C 1
ATOM 731 O O . PHE A 1 91 ? 6.883 -4.523 -4.301 1 98.81 91 PHE A O 1
ATOM 738 N N . LYS A 1 92 ? 7.715 -3.949 -6.344 1 97.12 92 LYS A N 1
ATOM 739 C CA . LYS A 1 92 ? 9.078 -3.701 -5.891 1 97.12 92 LYS A CA 1
ATOM 740 C C . LYS A 1 92 ? 9.562 -2.316 -6.32 1 97.12 92 LYS A C 1
ATOM 742 O O . LYS A 1 92 ? 9.148 -1.809 -7.363 1 97.12 92 LYS A O 1
ATOM 747 N N . ASN A 1 93 ? 10.367 -1.677 -5.422 1 91.06 93 ASN A N 1
ATOM 748 C CA . ASN A 1 93 ? 10.992 -0.414 -5.793 1 91.06 93 ASN A CA 1
ATOM 749 C C . ASN A 1 93 ? 12.445 -0.615 -6.227 1 91.06 93 ASN A C 1
ATOM 751 O O . ASN A 1 93 ? 13.102 -1.554 -5.781 1 91.06 93 ASN A O 1
ATOM 755 N N . MET B 1 1 ? -20.312 28.891 23.062 1 34.03 1 MET B N 1
ATOM 756 C CA . MET B 1 1 ? -19.516 29.094 21.859 1 34.03 1 MET B CA 1
ATOM 757 C C . MET B 1 1 ? -18.531 27.938 21.656 1 34.03 1 MET B C 1
ATOM 759 O O . MET B 1 1 ? -17.359 28.031 22.047 1 34.03 1 MET B O 1
ATOM 763 N N . GLU B 1 2 ? -18.688 26.75 22.156 1 43.31 2 GLU B N 1
ATOM 764 C CA . GLU B 1 2 ? -18.016 25.5 22.469 1 43.31 2 GLU B CA 1
ATOM 765 C C . GLU B 1 2 ? -17.188 25.016 21.281 1 43.31 2 GLU B C 1
ATOM 767 O O . GLU B 1 2 ? -17.688 24.953 20.156 1 43.31 2 GLU B O 1
ATOM 772 N N . LYS B 1 3 ? -15.914 25.531 21.094 1 43.72 3 LYS B N 1
ATOM 773 C CA . LYS B 1 3 ? -14.992 25.312 19.984 1 43.72 3 LYS B CA 1
ATOM 774 C C . LYS B 1 3 ? -15.242 23.953 19.328 1 43.72 3 LYS B C 1
ATOM 776 O O . LYS B 1 3 ? -15.047 22.906 19.953 1 43.72 3 LYS B O 1
ATOM 781 N N . LEU B 1 4 ? -16.125 23.438 18.609 1 45.41 4 LEU B N 1
ATOM 782 C CA . LEU B 1 4 ? -16.578 22.234 17.922 1 45.41 4 LEU B CA 1
ATOM 783 C C . LEU B 1 4 ? -15.398 21.531 17.25 1 45.41 4 LEU B C 1
ATOM 785 O O . LEU B 1 4 ? -14.969 21.906 16.156 1 45.41 4 LEU B O 1
ATOM 789 N N . SER B 1 5 ? -14.18 21.219 17.828 1 49.22 5 SER B N 1
ATOM 790 C CA . SER B 1 5 ? -12.953 20.484 17.516 1 49.22 5 SER B CA 1
ATOM 791 C C . SER B 1 5 ? -13.227 19.344 16.531 1 49.22 5 SER B C 1
ATOM 793 O O . SER B 1 5 ? -13.719 18.281 16.922 1 49.22 5 SER B O 1
ATOM 795 N N . SER B 1 6 ? -13.945 19.484 15.445 1 57.41 6 SER B N 1
ATOM 796 C CA . SER B 1 6 ? -14.547 18.453 14.609 1 57.41 6 SER B CA 1
ATOM 797 C C . SER B 1 6 ? -13.602 17.281 14.406 1 57.41 6 SER B C 1
ATOM 799 O O . SER B 1 6 ? -12.523 17.438 13.836 1 57.41 6 SER B O 1
ATOM 801 N N . THR B 1 7 ? -13.547 16.297 15.328 1 71.62 7 THR B N 1
ATOM 802 C CA . THR B 1 7 ? -12.898 15.008 15.5 1 71.62 7 THR B CA 1
ATOM 803 C C . THR B 1 7 ? -12.898 14.219 14.188 1 71.62 7 THR B C 1
ATOM 805 O O . THR B 1 7 ? -12.055 13.352 13.977 1 71.62 7 THR B O 1
ATOM 808 N N . GLU B 1 8 ? -13.711 14.711 13.258 1 82.5 8 GLU B N 1
ATOM 809 C CA . GLU B 1 8 ? -13.906 13.891 12.062 1 82.5 8 GLU B CA 1
ATOM 810 C C . GLU B 1 8 ? -12.672 13.93 11.164 1 82.5 8 GLU B C 1
ATOM 812 O O . GLU B 1 8 ? -12.375 12.953 10.469 1 82.5 8 GLU B O 1
ATOM 817 N N . PHE B 1 9 ? -11.977 14.992 11.188 1 90.5 9 PHE B N 1
ATOM 818 C CA . PHE B 1 9 ? -10.844 15.102 10.273 1 90.5 9 PHE B CA 1
ATOM 819 C C . PHE B 1 9 ? -9.531 15.125 11.047 1 90.5 9 PHE B C 1
ATOM 821 O O . PHE B 1 9 ? -8.461 15.328 10.461 1 90.5 9 PHE B O 1
ATOM 828 N N . THR B 1 10 ? -9.586 14.859 12.312 1 94.69 10 THR B N 1
ATOM 829 C CA . THR B 1 10 ? -8.352 14.836 13.094 1 94.69 10 THR B CA 1
ATOM 830 C C . THR B 1 10 ? -7.602 13.523 12.883 1 94.69 10 THR B C 1
ATOM 832 O O . THR B 1 10 ? -8.133 12.445 13.156 1 94.69 10 THR B O 1
ATOM 835 N N . PRO B 1 11 ? -6.398 13.703 12.398 1 98.12 11 PRO B N 1
ATOM 836 C CA . PRO B 1 11 ? -5.637 12.461 12.227 1 98.12 11 PRO B CA 1
ATOM 837 C C . PRO B 1 11 ? -5.367 11.75 13.555 1 98.12 11 PRO B C 1
ATOM 839 O O . PRO B 1 11 ? -5.078 12.398 14.562 1 98.12 11 PRO B O 1
ATOM 842 N N . ILE B 1 12 ? -5.543 10.469 13.531 1 98.25 12 ILE B N 1
ATOM 843 C CA . ILE B 1 12 ? -5.168 9.594 14.641 1 98.25 12 ILE B CA 1
ATOM 844 C C . ILE B 1 12 ? -3.965 8.742 14.242 1 98.25 12 ILE B C 1
ATOM 846 O O . ILE B 1 12 ? -4.09 7.824 13.43 1 98.25 12 ILE B O 1
ATOM 850 N N . LEU B 1 13 ? -2.875 9.031 14.891 1 98.62 13 LEU B N 1
ATOM 851 C CA . LEU B 1 13 ? -1.617 8.383 14.539 1 98.62 13 LEU B CA 1
ATOM 852 C C . LEU B 1 13 ? -1.525 6.996 15.164 1 98.62 13 LEU B C 1
ATOM 854 O O . LEU B 1 13 ? -1.799 6.828 16.359 1 98.62 13 LEU B O 1
ATOM 858 N N . LYS B 1 14 ? -1.203 6.07 14.305 1 98.62 14 LYS B N 1
ATOM 859 C CA . LYS B 1 14 ? -0.97 4.723 14.812 1 98.62 14 LYS B CA 1
ATOM 860 C C . LYS B 1 14 ? 0.522 4.41 14.891 1 98.62 14 LYS B C 1
ATOM 862 O O . LYS B 1 14 ? 0.987 3.801 15.852 1 98.62 14 LYS B O 1
ATOM 867 N N . ALA B 1 15 ? 1.293 4.758 13.891 1 98.5 15 ALA B N 1
ATOM 868 C CA . ALA B 1 15 ? 2.74 4.57 13.852 1 98.5 15 ALA B CA 1
ATOM 869 C C . ALA B 1 15 ? 3.398 5.574 12.914 1 98.5 15 ALA B C 1
ATOM 871 O O . ALA B 1 15 ? 2.836 5.922 11.875 1 98.5 15 ALA B O 1
ATOM 872 N N . SER B 1 16 ? 4.582 6.086 13.352 1 98.69 16 SER B N 1
ATOM 873 C CA . SER B 1 16 ? 5.32 7 12.484 1 98.69 16 SER B CA 1
ATOM 874 C C . SER B 1 16 ? 6.773 7.133 12.93 1 98.69 16 SER B C 1
ATOM 876 O O . SER B 1 16 ? 7.074 7.035 14.125 1 98.69 16 SER B O 1
ATOM 878 N N . ASP B 1 17 ? 7.629 7.281 11.938 1 98.75 17 ASP B N 1
ATOM 879 C CA . ASP B 1 17 ? 8.984 7.734 12.258 1 98.75 17 ASP B CA 1
ATOM 880 C C . ASP B 1 17 ? 9.352 8.969 11.445 1 98.75 17 ASP B C 1
ATOM 882 O O . ASP B 1 17 ? 10.539 9.273 11.273 1 98.75 17 ASP B O 1
ATOM 886 N N . LEU B 1 18 ? 8.328 9.656 10.945 1 98.62 18 LEU B N 1
ATOM 887 C CA . LEU B 1 18 ? 8.547 10.922 10.258 1 98.62 18 LEU B CA 1
ATOM 888 C C . LEU B 1 18 ? 9.008 12 11.234 1 98.62 18 LEU B C 1
ATOM 890 O O . LEU B 1 18 ? 8.57 12.023 12.391 1 98.62 18 LEU B O 1
ATOM 894 N N . ALA B 1 19 ? 9.805 12.844 10.711 1 98.5 19 ALA B N 1
ATOM 895 C CA . ALA B 1 19 ? 10.07 14.055 11.492 1 98.5 19 ALA B CA 1
ATOM 896 C C . ALA B 1 19 ? 8.781 14.844 11.734 1 98.5 19 ALA B C 1
ATOM 898 O O . ALA B 1 19 ? 7.867 14.812 10.906 1 98.5 19 ALA B O 1
ATOM 899 N N . ASP B 1 20 ? 8.758 15.586 12.82 1 98.12 20 ASP B N 1
ATOM 900 C CA . ASP B 1 20 ? 7.539 16.281 13.242 1 98.12 20 ASP B CA 1
ATOM 901 C C . ASP B 1 20 ? 7.055 17.234 12.148 1 98.12 20 ASP B C 1
ATOM 903 O O . ASP B 1 20 ? 5.852 17.344 11.906 1 98.12 20 ASP B O 1
ATOM 907 N N . GLU B 1 21 ? 7.938 17.891 11.641 1 98.12 21 GLU B N 1
ATOM 908 C CA . GLU B 1 21 ? 7.562 18.859 10.617 1 98.12 21 GLU B CA 1
ATOM 909 C C . GLU B 1 21 ? 6.965 18.172 9.391 1 98.12 21 GLU B C 1
ATOM 911 O O . GLU B 1 21 ? 5.973 18.641 8.836 1 98.12 21 GLU B O 1
ATOM 916 N N . ILE B 1 22 ? 7.547 17.078 8.961 1 98.44 22 ILE B N 1
ATOM 917 C CA . ILE B 1 22 ? 7.043 16.328 7.809 1 98.44 22 ILE B CA 1
ATOM 918 C C . ILE B 1 22 ? 5.695 15.703 8.148 1 98.44 22 ILE B C 1
ATOM 920 O O . ILE B 1 22 ? 4.75 15.773 7.355 1 98.44 22 ILE B O 1
ATOM 924 N N . GLN B 1 23 ? 5.578 15.172 9.32 1 98.75 23 GLN B N 1
ATOM 925 C CA . GLN B 1 23 ? 4.32 14.578 9.766 1 98.75 23 GLN B CA 1
ATOM 926 C C . GLN B 1 23 ? 3.189 15.602 9.75 1 98.75 23 GLN B C 1
ATOM 928 O O . GLN B 1 23 ? 2.08 15.297 9.305 1 98.75 23 GLN B O 1
ATOM 933 N N . THR B 1 24 ? 3.539 16.781 10.219 1 98.62 24 THR B N 1
ATOM 934 C CA . THR B 1 24 ? 2.539 17.844 10.234 1 98.62 24 THR B CA 1
ATOM 935 C C . THR B 1 24 ? 2.055 18.141 8.82 1 98.62 24 THR B C 1
ATOM 937 O O . THR B 1 24 ? 0.852 18.281 8.586 1 98.62 24 THR B O 1
ATOM 940 N N . LYS B 1 25 ? 3.008 18.25 7.938 1 98.75 25 LYS B N 1
ATOM 941 C CA . LYS B 1 25 ? 2.652 18.531 6.547 1 98.75 25 LYS B CA 1
ATOM 942 C C . LYS B 1 25 ? 1.862 17.375 5.941 1 98.75 25 LYS B C 1
ATOM 944 O O . LYS B 1 25 ? 0.887 17.594 5.219 1 98.75 25 LYS B O 1
ATOM 949 N N . VAL B 1 26 ? 2.227 16.109 6.195 1 98.88 26 VAL B N 1
ATOM 950 C CA . VAL B 1 26 ? 1.511 14.93 5.727 1 98.88 26 VAL B CA 1
ATOM 951 C C . VAL B 1 26 ? 0.064 14.969 6.215 1 98.88 26 VAL B C 1
ATOM 953 O O . VAL B 1 26 ? -0.866 14.734 5.441 1 98.88 26 VAL B O 1
ATOM 956 N N . PHE B 1 27 ? -0.133 15.328 7.449 1 98.81 27 PHE B N 1
ATOM 957 C CA . PHE B 1 27 ? -1.474 15.391 8.016 1 98.81 27 PHE B CA 1
ATOM 958 C C . PHE B 1 27 ? -2.293 16.484 7.344 1 98.81 27 PHE B C 1
ATOM 960 O O . PHE B 1 27 ? -3.457 16.281 6.996 1 98.81 27 PHE B O 1
ATOM 967 N N . GLU B 1 28 ? -1.641 17.594 7.211 1 98.75 28 GLU B N 1
ATOM 968 C CA . GLU B 1 28 ? -2.334 18.703 6.578 1 98.75 28 GLU B CA 1
ATOM 969 C C . GLU B 1 28 ? -2.795 18.344 5.168 1 98.75 28 GLU B C 1
ATOM 971 O O . GLU B 1 28 ? -3.939 18.609 4.797 1 98.75 28 GLU B O 1
ATOM 976 N N . LEU B 1 29 ? -1.94 17.781 4.414 1 98.81 29 LEU B N 1
ATOM 977 C CA . LEU B 1 29 ? -2.258 17.391 3.045 1 98.81 29 LEU B CA 1
ATOM 978 C C . LEU B 1 29 ? -3.328 16.312 3.025 1 98.81 29 LEU B C 1
ATOM 980 O O . LEU B 1 29 ? -4.195 16.297 2.146 1 98.81 29 LEU B O 1
ATOM 984 N N . SER B 1 30 ? -3.27 15.391 3.939 1 98.81 30 SER B N 1
ATOM 985 C CA . SER B 1 30 ? -4.254 14.312 4.012 1 98.81 30 SER B CA 1
ATOM 986 C C . SER B 1 30 ? -5.645 14.852 4.316 1 98.81 30 SER B C 1
ATOM 988 O O . SER B 1 30 ? -6.633 14.406 3.732 1 98.81 30 SER B O 1
ATOM 990 N N . ILE B 1 31 ? -5.664 15.812 5.254 1 98.56 31 ILE B N 1
ATOM 991 C CA . ILE B 1 31 ? -6.93 16.438 5.613 1 98.56 31 ILE B CA 1
ATOM 992 C C . ILE B 1 31 ? -7.504 17.172 4.398 1 98.56 31 ILE B C 1
ATOM 994 O O . ILE B 1 31 ? -8.68 17 4.066 1 98.56 31 ILE B O 1
ATOM 998 N N . ASP B 1 32 ? -6.672 17.891 3.709 1 98.31 32 ASP B N 1
ATOM 999 C CA . ASP B 1 32 ? -7.098 18.594 2.502 1 98.31 32 ASP B CA 1
ATOM 1000 C C . ASP B 1 32 ? -7.625 17.609 1.455 1 98.31 32 ASP B C 1
ATOM 1002 O O . ASP B 1 32 ? -8.656 17.859 0.83 1 98.31 32 ASP B O 1
ATOM 1006 N N . ALA B 1 33 ? -6.941 16.547 1.242 1 98.56 33 ALA B N 1
ATOM 1007 C CA . ALA B 1 33 ? -7.328 15.555 0.243 1 98.56 33 ALA B CA 1
ATOM 1008 C C . ALA B 1 33 ? -8.664 14.922 0.594 1 98.56 33 ALA B C 1
ATOM 1010 O O . ALA B 1 33 ? -9.508 14.711 -0.281 1 98.56 33 ALA B O 1
ATOM 1011 N N . THR B 1 34 ? -8.859 14.633 1.892 1 97.81 34 THR B N 1
ATOM 1012 C CA . THR B 1 34 ? -10.078 13.969 2.334 1 97.81 34 THR B CA 1
ATOM 1013 C C . THR B 1 34 ? -11.289 14.891 2.188 1 97.81 34 THR B C 1
ATOM 1015 O O . THR B 1 34 ? -12.398 14.43 1.938 1 97.81 34 THR B O 1
ATOM 1018 N N . ARG B 1 35 ? -10.992 16.172 2.256 1 96.88 35 ARG B N 1
ATOM 1019 C CA . ARG B 1 35 ? -12.055 17.156 2.084 1 96.88 35 ARG B CA 1
ATOM 1020 C C . ARG B 1 35 ? -12.367 17.375 0.607 1 96.88 35 ARG B C 1
ATOM 1022 O O . ARG B 1 35 ? -13.5 17.703 0.249 1 96.88 35 ARG B O 1
ATOM 1029 N N . THR B 1 36 ? -11.477 17.078 -0.217 1 97.94 36 THR B N 1
ATOM 1030 C CA . THR B 1 36 ? -11.555 17.453 -1.625 1 97.94 36 THR B CA 1
ATOM 1031 C C . THR B 1 36 ? -12 16.266 -2.477 1 97.94 36 THR B C 1
ATOM 1033 O O . THR B 1 36 ? -12.75 16.438 -3.439 1 97.94 36 THR B O 1
ATOM 1036 N N . TYR B 1 37 ? -11.531 15.031 -2.131 1 98.19 37 TYR B N 1
ATOM 1037 C CA . TYR B 1 37 ? -11.773 13.859 -2.959 1 98.19 37 TYR B CA 1
ATOM 1038 C C . TYR B 1 37 ? -12.617 12.828 -2.215 1 98.19 37 TYR B C 1
ATOM 1040 O O . TYR B 1 37 ? -12.445 12.641 -1.009 1 98.19 37 TYR B O 1
ATOM 1048 N N . LYS B 1 38 ? -13.414 12.102 -2.973 1 96.44 38 LYS B N 1
ATOM 1049 C CA . LYS B 1 38 ? -14.25 11.055 -2.393 1 96.44 38 LYS B CA 1
ATOM 1050 C C . LYS B 1 38 ? -13.633 9.68 -2.6 1 96.44 38 LYS B C 1
ATOM 1052 O O . LYS B 1 38 ? -13.789 8.789 -1.76 1 96.44 38 LYS B O 1
ATOM 1057 N N . VAL B 1 39 ? -12.977 9.578 -3.68 1 97.94 39 VAL B N 1
ATOM 1058 C CA . VAL B 1 39 ? -12.438 8.281 -4.07 1 97.94 39 VAL B CA 1
ATOM 1059 C C . VAL B 1 39 ? -11.047 8.094 -3.457 1 97.94 39 VAL B C 1
ATOM 1061 O O . VAL B 1 39 ? -10.188 8.969 -3.57 1 97.94 39 VAL B O 1
ATOM 1064 N N . GLU B 1 40 ? -10.844 6.949 -2.85 1 98.69 40 GLU B N 1
ATOM 1065 C CA . GLU B 1 40 ? -9.594 6.648 -2.156 1 98.69 40 GLU B CA 1
ATOM 1066 C C . GLU B 1 40 ? -8.398 6.777 -3.094 1 98.69 40 GLU B C 1
ATOM 1068 O O . GLU B 1 40 ? -7.359 7.324 -2.713 1 98.69 40 GLU B O 1
ATOM 1073 N N . LYS B 1 41 ? -8.523 6.328 -4.285 1 98.69 41 LYS B N 1
ATOM 1074 C CA . LYS B 1 41 ? -7.449 6.402 -5.266 1 98.69 41 LYS B CA 1
ATOM 1075 C C . LYS B 1 41 ? -7.055 7.848 -5.543 1 98.69 41 LYS B C 1
ATOM 1077 O O . LYS B 1 41 ? -5.871 8.156 -5.707 1 98.69 41 LYS B O 1
ATOM 1082 N N . ASP B 1 42 ? -7.973 8.703 -5.602 1 98.88 42 ASP B N 1
ATOM 1083 C CA . ASP B 1 42 ? -7.699 10.109 -5.879 1 98.88 42 ASP B CA 1
ATOM 1084 C C . ASP B 1 42 ? -6.988 10.773 -4.703 1 98.88 42 ASP B C 1
ATOM 1086 O O . ASP B 1 42 ? -6.094 11.602 -4.898 1 98.88 42 ASP B O 1
ATOM 1090 N N . ILE B 1 43 ? -7.375 10.391 -3.531 1 98.88 43 ILE B N 1
ATOM 1091 C CA . ILE B 1 43 ? -6.707 10.891 -2.332 1 98.88 43 ILE B CA 1
ATOM 1092 C C . ILE B 1 43 ? -5.246 10.453 -2.336 1 98.88 43 ILE B C 1
ATOM 1094 O O . ILE B 1 43 ? -4.344 11.273 -2.146 1 98.88 43 ILE B O 1
ATOM 1098 N N . ALA B 1 44 ? -5.078 9.203 -2.621 1 98.94 44 ALA B N 1
ATOM 1099 C CA . ALA B 1 44 ? -3.725 8.648 -2.65 1 98.94 44 ALA B CA 1
ATOM 1100 C C . ALA B 1 44 ? -2.879 9.328 -3.723 1 98.94 44 ALA B C 1
ATOM 1102 O O . ALA B 1 44 ? -1.714 9.664 -3.488 1 98.94 44 ALA B O 1
ATOM 1103 N N . THR B 1 45 ? -3.469 9.578 -4.852 1 98.94 45 THR B N 1
ATOM 1104 C CA . THR B 1 45 ? -2.773 10.195 -5.969 1 98.94 45 THR B CA 1
ATOM 1105 C C . THR B 1 45 ? -2.354 11.625 -5.621 1 98.94 45 THR B C 1
ATOM 1107 O O . THR B 1 45 ? -1.202 12.008 -5.836 1 98.94 45 THR B O 1
ATOM 1110 N N . TYR B 1 46 ? -3.229 12.32 -5.012 1 98.94 46 TYR B N 1
ATOM 1111 C CA . TYR B 1 46 ? -2.941 13.695 -4.605 1 98.94 46 TYR B CA 1
ATOM 1112 C C . TYR B 1 46 ? -1.792 13.734 -3.605 1 98.94 46 TYR B C 1
ATOM 1114 O O . TYR B 1 46 ? -0.837 14.5 -3.781 1 98.94 46 TYR B O 1
ATOM 1122 N N . LEU B 1 47 ? -1.907 12.898 -2.592 1 98.88 47 LEU B N 1
ATOM 1123 C CA . LEU B 1 47 ? -0.907 12.891 -1.529 1 98.88 47 LEU B CA 1
ATOM 1124 C C . LEU B 1 47 ? 0.46 12.492 -2.074 1 98.88 47 LEU B C 1
ATOM 1126 O O . LEU B 1 47 ? 1.47 13.125 -1.756 1 98.88 47 LEU B O 1
ATOM 1130 N N . LYS B 1 48 ? 0.429 11.461 -2.84 1 98.88 48 LYS B N 1
ATOM 1131 C CA . LYS B 1 48 ? 1.688 10.984 -3.402 1 98.88 48 LYS B CA 1
ATOM 1132 C C . LYS B 1 48 ? 2.365 12.062 -4.234 1 98.88 48 LYS B C 1
ATOM 1134 O O . LYS B 1 48 ? 3.574 12.281 -4.121 1 98.88 48 LYS B O 1
ATOM 1139 N N . LYS B 1 49 ? 1.647 12.734 -5.051 1 98.75 49 LYS B N 1
ATOM 1140 C CA . LYS B 1 49 ? 2.18 13.789 -5.914 1 98.75 49 LYS B CA 1
ATOM 1141 C C . LYS B 1 49 ? 2.729 14.953 -5.098 1 98.75 49 LYS B C 1
ATOM 1143 O O . LYS B 1 49 ? 3.832 15.438 -5.355 1 98.75 49 LYS B O 1
ATOM 1148 N N . GLU B 1 50 ? 2.004 15.414 -4.121 1 98.81 50 GLU B N 1
ATOM 1149 C CA . GLU B 1 50 ? 2.43 16.547 -3.301 1 98.81 50 GLU B CA 1
ATOM 1150 C C . GLU B 1 50 ? 3.686 16.203 -2.504 1 98.81 50 GLU B C 1
ATOM 1152 O O . GLU B 1 50 ? 4.594 17.031 -2.387 1 98.81 50 GLU B O 1
ATOM 1157 N N . LEU B 1 51 ? 3.744 15.008 -2.025 1 98.69 51 LEU B N 1
ATOM 1158 C CA . LEU B 1 51 ? 4.902 14.609 -1.233 1 98.69 51 LEU B CA 1
ATOM 1159 C C . LEU B 1 51 ? 6.137 14.461 -2.113 1 98.69 51 LEU B C 1
ATOM 1161 O O . LEU B 1 51 ? 7.242 14.836 -1.708 1 98.69 51 LEU B O 1
ATOM 1165 N N . ASP B 1 52 ? 5.902 13.953 -3.27 1 98.69 52 ASP B N 1
ATOM 1166 C CA . ASP B 1 52 ? 7.02 13.898 -4.207 1 98.69 52 ASP B CA 1
ATOM 1167 C C . ASP B 1 52 ? 7.535 15.305 -4.523 1 98.69 52 ASP B C 1
ATOM 1169 O O . ASP B 1 52 ? 8.742 15.516 -4.641 1 98.69 52 ASP B O 1
ATOM 1173 N N . LEU B 1 53 ? 6.664 16.172 -4.656 1 98.75 53 LEU B N 1
ATOM 1174 C CA . LEU B 1 53 ? 7.027 17.547 -4.996 1 98.75 53 LEU B CA 1
ATOM 1175 C C . LEU B 1 53 ? 7.75 18.219 -3.838 1 98.75 53 LEU B C 1
ATOM 1177 O O . LEU B 1 53 ? 8.742 18.922 -4.043 1 98.75 53 LEU B O 1
ATOM 1181 N N . LEU B 1 54 ? 7.348 17.969 -2.668 1 98.44 54 LEU B N 1
ATOM 1182 C CA . LEU B 1 54 ? 7.848 18.688 -1.503 1 98.44 54 LEU B CA 1
ATOM 1183 C C . LEU B 1 54 ? 9.133 18.062 -0.982 1 98.44 54 LEU 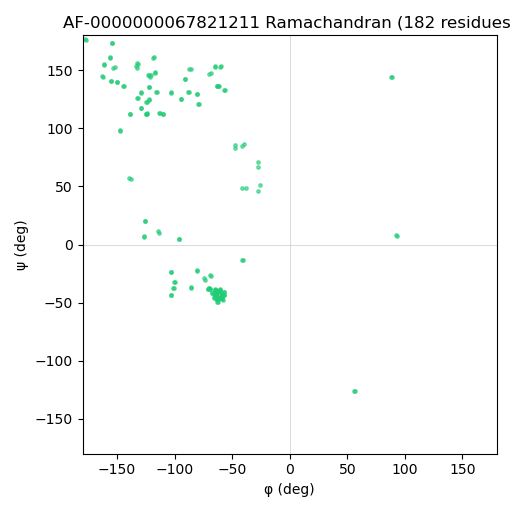B C 1
ATOM 1185 O O . LEU B 1 54 ? 10.039 18.766 -0.522 1 98.44 54 LEU B O 1
ATOM 1189 N N . TYR B 1 55 ? 9.188 16.719 -1.051 1 97.75 55 TYR B N 1
ATOM 1190 C CA . TYR B 1 55 ? 10.258 16.062 -0.305 1 97.75 55 TYR B CA 1
ATOM 1191 C C . TYR B 1 55 ? 11.062 15.133 -1.205 1 97.75 55 TYR B C 1
ATOM 1193 O O . TYR B 1 55 ? 11.883 14.352 -0.722 1 97.75 55 TYR B O 1
ATOM 1201 N N . GLY B 1 56 ? 10.797 15.141 -2.475 1 97.5 56 GLY B N 1
ATOM 1202 C CA . GLY B 1 56 ? 11.547 14.32 -3.412 1 97.5 56 GLY B CA 1
ATOM 1203 C C . GLY B 1 56 ? 10.961 12.93 -3.59 1 97.5 56 GLY B C 1
ATOM 1204 O O . GLY B 1 56 ? 10.469 12.336 -2.631 1 97.5 56 GLY B O 1
ATOM 1205 N N . ALA B 1 57 ? 11.008 12.375 -4.766 1 95.75 57 ALA B N 1
ATOM 1206 C CA . ALA B 1 57 ? 10.539 11.031 -5.07 1 95.75 57 ALA B CA 1
ATOM 1207 C C . ALA B 1 57 ? 11.367 9.977 -4.336 1 95.75 57 ALA B C 1
ATOM 1209 O O . ALA B 1 57 ? 12.508 10.234 -3.955 1 95.75 57 ALA B O 1
ATOM 1210 N N . SER B 1 58 ? 10.828 8.789 -4.027 1 96.12 58 SER B N 1
ATOM 1211 C CA . SER B 1 58 ? 9.539 8.273 -4.469 1 96.12 58 SER B CA 1
ATOM 1212 C C . SER B 1 58 ? 8.664 7.883 -3.281 1 96.12 58 SER B C 1
ATOM 1214 O O . SER B 1 58 ? 9.055 7.043 -2.469 1 96.12 58 SER B O 1
ATOM 1216 N N . TRP B 1 59 ? 7.617 8.523 -3.041 1 98.69 59 TRP B N 1
ATOM 1217 C CA . TRP B 1 59 ? 6.656 8.219 -1.984 1 98.69 59 TRP B CA 1
ATOM 1218 C C . TRP B 1 59 ? 5.613 7.219 -2.469 1 98.69 59 TRP B C 1
ATOM 1220 O O . TRP B 1 59 ? 5.352 7.117 -3.668 1 98.69 59 TRP B O 1
ATOM 1230 N N . HIS B 1 60 ? 5.043 6.398 -1.546 1 98.94 60 HIS B N 1
ATOM 1231 C CA . HIS B 1 60 ? 3.914 5.5 -1.763 1 98.94 60 HIS B CA 1
ATOM 1232 C C . HIS B 1 60 ? 2.77 5.812 -0.804 1 98.94 60 HIS B C 1
ATOM 1234 O O . HIS B 1 60 ? 2.998 6.07 0.379 1 98.94 60 HIS B O 1
ATOM 1240 N N . VAL B 1 61 ? 1.596 5.836 -1.333 1 98.94 61 VAL B N 1
ATOM 1241 C CA . VAL B 1 61 ? 0.447 6.145 -0.487 1 98.94 61 VAL B CA 1
ATOM 1242 C C . VAL B 1 61 ? -0.665 5.125 -0.737 1 98.94 61 VAL B C 1
ATOM 1244 O O . VAL B 1 61 ? -1.037 4.875 -1.885 1 98.94 61 VAL B O 1
ATOM 1247 N N . ILE B 1 62 ? -1.123 4.508 0.306 1 98.94 62 ILE B N 1
ATOM 1248 C CA . ILE B 1 62 ? -2.303 3.65 0.321 1 98.94 62 ILE B CA 1
ATOM 1249 C C . ILE B 1 62 ? -3.377 4.266 1.216 1 98.94 62 ILE B C 1
ATOM 1251 O O . ILE B 1 62 ? -3.092 4.691 2.338 1 98.94 62 ILE B O 1
ATOM 1255 N N . VAL B 1 63 ? -4.57 4.34 0.697 1 98.94 63 VAL B N 1
ATOM 1256 C CA . VAL B 1 63 ? -5.715 4.863 1.44 1 98.94 63 VAL B CA 1
ATOM 1257 C C . VAL B 1 63 ? -6.879 3.877 1.355 1 98.94 63 VAL B C 1
ATOM 1259 O O . VAL B 1 63 ? -7.242 3.428 0.266 1 98.94 63 VAL B O 1
ATOM 1262 N N . GLY B 1 64 ? -7.449 3.592 2.535 1 98.75 64 GLY B N 1
ATOM 1263 C CA . GLY B 1 64 ? -8.578 2.678 2.438 1 98.75 64 GLY B CA 1
ATOM 1264 C C . GLY B 1 64 ? -9.242 2.406 3.771 1 98.75 64 GLY B C 1
ATOM 1265 O O . GLY B 1 64 ? -8.766 2.865 4.812 1 98.75 64 GLY B O 1
ATOM 1266 N N . ARG B 1 65 ? -10.336 1.621 3.723 1 98.31 65 ARG B N 1
ATOM 1267 C CA . ARG B 1 65 ? -11.125 1.315 4.914 1 98.31 65 ARG B CA 1
ATOM 1268 C C . ARG B 1 65 ? -10.836 -0.098 5.41 1 98.31 65 ARG B C 1
ATOM 1270 O O . ARG B 1 65 ? -11.07 -0.407 6.582 1 98.31 65 ARG B O 1
ATOM 1277 N N . SER B 1 66 ? -10.352 -0.958 4.496 1 98.19 66 SER B N 1
ATOM 1278 C CA . SER B 1 66 ? -10.086 -2.354 4.832 1 98.19 66 SER B CA 1
ATOM 1279 C C . SER B 1 66 ? -8.898 -2.898 4.043 1 98.19 66 SER B C 1
ATOM 1281 O O . SER B 1 66 ? -9.055 -3.322 2.896 1 98.19 66 SER B O 1
ATOM 1283 N N . PHE B 1 67 ? -7.762 -2.881 4.727 1 98.81 67 PHE B N 1
ATOM 1284 C CA . PHE B 1 67 ? -6.57 -3.457 4.113 1 98.81 67 PHE B CA 1
ATOM 1285 C C . PHE B 1 67 ? -5.516 -3.77 5.168 1 98.81 67 PHE B C 1
ATOM 1287 O O . PHE B 1 67 ? -5.535 -3.197 6.262 1 98.81 67 PHE B O 1
ATOM 1294 N N . GLY B 1 68 ? -4.68 -4.684 4.867 1 98.75 68 GLY B N 1
ATOM 1295 C CA . GLY B 1 68 ? -3.422 -4.965 5.543 1 98.75 68 GLY B CA 1
ATOM 1296 C C . GLY B 1 68 ? -2.213 -4.809 4.641 1 98.75 68 GLY B C 1
ATOM 1297 O O . GLY B 1 68 ? -2.342 -4.809 3.414 1 98.75 68 GLY B O 1
ATOM 1298 N N . SER B 1 69 ? -1.102 -4.656 5.344 1 98.81 69 SER B N 1
ATOM 1299 C CA . SER B 1 69 ? 0.078 -4.379 4.531 1 98.81 69 SER B CA 1
ATOM 1300 C C . SER B 1 69 ? 1.349 -4.875 5.211 1 98.81 69 SER B C 1
ATOM 1302 O O . SER B 1 69 ? 1.368 -5.086 6.426 1 98.81 69 SER B O 1
ATOM 1304 N N . ASN B 1 70 ? 2.275 -5.176 4.465 1 98.69 70 ASN B N 1
ATOM 1305 C CA . ASN B 1 70 ? 3.662 -5.344 4.891 1 98.69 70 ASN B CA 1
ATOM 1306 C C . ASN B 1 70 ? 4.633 -4.742 3.879 1 98.69 70 ASN B C 1
ATOM 1308 O O . ASN B 1 70 ? 4.676 -5.172 2.725 1 98.69 70 ASN B O 1
ATOM 1312 N N . VAL B 1 71 ? 5.332 -3.613 4.336 1 98.5 71 VAL B N 1
ATOM 1313 C CA . VAL B 1 71 ? 6.164 -2.85 3.41 1 98.5 71 VAL B CA 1
ATOM 1314 C C . VAL B 1 71 ? 7.527 -2.578 4.043 1 98.5 71 VAL B C 1
ATOM 1316 O O . VAL B 1 71 ? 7.68 -2.658 5.262 1 98.5 71 VAL B O 1
ATOM 1319 N N . THR B 1 72 ? 8.484 -2.365 3.189 1 97.25 72 THR B N 1
ATOM 1320 C CA . THR B 1 72 ? 9.797 -1.885 3.605 1 97.25 72 THR B CA 1
ATOM 1321 C C . THR B 1 72 ? 9.945 -0.396 3.303 1 97.25 72 THR B C 1
ATOM 1323 O O . THR B 1 72 ? 9.578 0.063 2.221 1 97.25 72 THR B O 1
ATOM 1326 N N . HIS B 1 73 ? 10.398 0.36 4.285 1 96.62 73 HIS B N 1
ATOM 1327 C CA . HIS B 1 73 ? 10.539 1.796 4.07 1 96.62 73 HIS B CA 1
ATOM 1328 C C . HIS B 1 73 ? 11.891 2.297 4.574 1 96.62 73 HIS B C 1
ATOM 1330 O O . HIS B 1 73 ? 12.523 1.646 5.402 1 96.62 73 HIS B O 1
ATOM 1336 N N . GLU B 1 74 ? 12.375 3.393 3.975 1 95.62 74 GLU B N 1
ATOM 1337 C CA . GLU B 1 74 ? 13.516 4.109 4.523 1 95.62 74 GLU B CA 1
ATOM 1338 C C . GLU B 1 74 ? 13.203 4.672 5.906 1 95.62 74 GLU B C 1
ATOM 1340 O O . GLU B 1 74 ? 12.133 5.238 6.125 1 95.62 74 GLU B O 1
ATOM 1345 N N . GLN B 1 75 ? 14.227 4.465 6.762 1 96.5 75 GLN B N 1
ATOM 1346 C CA . GLN B 1 75 ? 14.031 4.984 8.109 1 96.5 75 GLN B CA 1
ATOM 1347 C C . GLN B 1 75 ? 13.719 6.48 8.086 1 96.5 75 GLN B C 1
ATOM 1349 O O . GLN B 1 75 ? 14.359 7.234 7.348 1 96.5 75 GLN B O 1
ATOM 1354 N N . GLY B 1 76 ? 12.719 6.898 8.812 1 98 76 GLY B N 1
ATOM 1355 C CA . GLY B 1 76 ? 12.344 8.297 8.922 1 98 76 GLY B CA 1
ATOM 1356 C C . GLY B 1 76 ? 11.289 8.719 7.914 1 98 76 GLY B C 1
ATOM 1357 O O . GLY B 1 76 ? 11 9.906 7.777 1 98 76 GLY B O 1
ATOM 1358 N N . TYR B 1 77 ? 10.758 7.695 7.219 1 98.38 77 TYR B N 1
ATOM 1359 C CA . TYR B 1 77 ? 9.812 8.047 6.172 1 98.38 77 TYR B CA 1
ATOM 1360 C C . TYR B 1 77 ? 8.633 7.078 6.156 1 98.38 77 TYR B C 1
ATOM 1362 O O . TYR B 1 77 ? 8.297 6.516 5.113 1 98.38 77 TYR B O 1
ATOM 1370 N N . PHE B 1 78 ? 7.988 7.02 7.312 1 98.81 78 PHE B N 1
ATOM 1371 C CA . PHE B 1 78 ? 6.848 6.121 7.449 1 98.81 78 PHE B CA 1
ATOM 1372 C C . PHE B 1 78 ? 5.785 6.734 8.359 1 98.81 78 PHE B C 1
ATOM 1374 O O . PHE B 1 78 ? 6.098 7.223 9.445 1 98.81 78 PHE B O 1
ATOM 1381 N N . ALA B 1 79 ? 4.547 6.598 7.91 1 98.94 79 ALA B N 1
ATOM 1382 C CA . ALA B 1 79 ? 3.436 6.922 8.797 1 98.94 79 ALA B CA 1
ATOM 1383 C C . ALA B 1 79 ? 2.207 6.074 8.477 1 98.94 79 ALA B C 1
ATOM 1385 O O . ALA B 1 79 ? 1.919 5.809 7.309 1 98.94 79 ALA B O 1
ATOM 1386 N N . TYR B 1 80 ? 1.535 5.641 9.508 1 98.94 80 TYR B N 1
ATOM 1387 C CA . TYR B 1 80 ? 0.259 4.938 9.469 1 98.94 80 TYR B CA 1
ATOM 1388 C C . TYR B 1 80 ? -0.75 5.582 10.406 1 98.94 80 TYR B C 1
ATOM 1390 O O . TYR B 1 80 ? -0.521 5.656 11.617 1 98.94 80 TYR B O 1
ATOM 1398 N N . TYR B 1 81 ? -1.842 6.082 9.836 1 98.88 81 TYR B N 1
ATOM 1399 C CA . TYR B 1 81 ? -2.777 6.859 10.633 1 98.88 81 TYR B CA 1
ATOM 1400 C C . TYR B 1 81 ? -4.184 6.801 10.047 1 98.88 81 TYR B C 1
ATOM 1402 O O . TYR B 1 81 ? -4.383 6.254 8.961 1 98.88 81 TYR B O 1
ATOM 1410 N N . TYR B 1 82 ? -5.137 7.402 10.836 1 98.62 82 TYR B N 1
ATOM 1411 C CA . TYR B 1 82 ? -6.531 7.438 10.406 1 98.62 82 TYR B CA 1
ATOM 1412 C C . TYR B 1 82 ? -7.047 8.867 10.336 1 98.62 82 TYR B C 1
ATOM 1414 O O . TYR B 1 82 ? -6.633 9.719 11.125 1 98.62 82 TYR B O 1
ATOM 1422 N N . ILE B 1 83 ? -7.879 9.086 9.43 1 98.25 83 ILE B N 1
ATOM 1423 C CA . ILE B 1 83 ? -8.797 10.219 9.43 1 98.25 83 ILE B CA 1
ATOM 1424 C C . ILE B 1 83 ? -10.234 9.719 9.297 1 98.25 83 ILE B C 1
ATOM 1426 O O . ILE B 1 83 ? -10.633 9.227 8.234 1 98.25 83 ILE B O 1
ATOM 1430 N N . GLY B 1 84 ? -10.969 9.922 10.391 1 96.44 84 GLY B N 1
ATOM 1431 C CA . GLY B 1 84 ? -12.211 9.164 10.43 1 96.44 84 GLY B CA 1
ATOM 1432 C C . GLY B 1 84 ? -12.016 7.672 10.273 1 96.44 84 GLY B C 1
ATOM 1433 O O . GLY B 1 84 ? -11.203 7.07 10.984 1 96.44 84 GLY B O 1
ATOM 1434 N N . ASP B 1 85 ? -12.742 7.094 9.289 1 96.38 85 ASP B N 1
ATOM 1435 C CA . ASP B 1 85 ? -12.656 5.652 9.102 1 96.38 85 ASP B CA 1
ATOM 1436 C C . ASP B 1 85 ? -11.648 5.305 8.008 1 96.38 85 ASP B C 1
ATOM 1438 O O . ASP B 1 85 ? -11.492 4.133 7.645 1 96.38 85 ASP B O 1
ATOM 1442 N N . LEU B 1 86 ? -11 6.312 7.535 1 98.12 86 LEU B N 1
ATOM 1443 C CA . LEU B 1 86 ? -10.047 6.09 6.457 1 98.12 86 LEU B CA 1
ATOM 1444 C C . LEU B 1 86 ? -8.641 5.898 7.012 1 98.12 86 LEU B C 1
ATOM 1446 O O . LEU B 1 86 ? -8.141 6.738 7.766 1 98.12 86 LEU B O 1
ATOM 1450 N N . ALA B 1 87 ? -8.039 4.793 6.629 1 98.75 87 ALA B N 1
ATOM 1451 C CA . ALA B 1 87 ? -6.652 4.531 6.988 1 98.75 87 ALA B CA 1
ATOM 1452 C C . ALA B 1 87 ? -5.699 5.055 5.918 1 98.75 87 ALA B C 1
ATOM 1454 O O . ALA B 1 87 ? -5.992 4.969 4.723 1 98.75 87 ALA B O 1
ATOM 1455 N N . PHE B 1 88 ? -4.551 5.598 6.363 1 98.94 88 PHE B N 1
ATOM 1456 C CA . PHE B 1 88 ? -3.484 6.098 5.5 1 98.94 88 PHE B CA 1
ATOM 1457 C C . PHE B 1 88 ? -2.172 5.383 5.797 1 98.94 88 PHE B C 1
ATOM 1459 O O . PHE B 1 88 ? -1.747 5.309 6.953 1 98.94 88 PHE B O 1
ATOM 1466 N N . LEU B 1 89 ? -1.59 4.816 4.789 1 98.94 89 LEU B N 1
ATOM 1467 C CA . LEU B 1 89 ? -0.211 4.34 4.82 1 98.94 89 LEU B CA 1
ATOM 1468 C C . LEU B 1 89 ? 0.665 5.156 3.87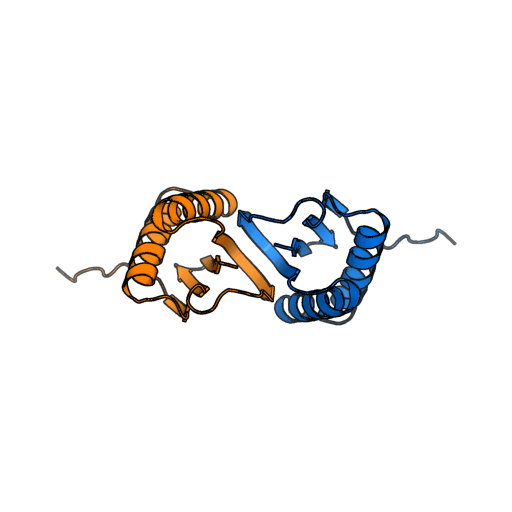3 1 98.94 89 LEU B C 1
ATOM 1470 O O . LEU B 1 89 ? 0.439 5.16 2.66 1 98.94 89 LEU B O 1
ATOM 1474 N N . VAL B 1 90 ? 1.579 5.895 4.438 1 98.94 90 VAL B N 1
ATOM 1475 C CA . VAL B 1 90 ? 2.461 6.793 3.699 1 98.94 90 VAL B CA 1
ATOM 1476 C C . VAL B 1 90 ? 3.918 6.449 4 1 98.94 90 VAL B C 1
ATOM 1478 O O . VAL B 1 90 ? 4.32 6.395 5.164 1 98.94 90 VAL B O 1
ATOM 1481 N N . PHE B 1 91 ? 4.676 6.141 2.881 1 98.81 91 PHE B N 1
ATOM 1482 C CA . PHE B 1 91 ? 6.062 5.789 3.158 1 98.81 91 PHE B CA 1
ATOM 1483 C C . PHE B 1 91 ? 6.938 6.031 1.932 1 98.81 91 PHE B C 1
ATOM 1485 O O . PHE B 1 91 ? 6.426 6.273 0.837 1 98.81 91 PHE B O 1
ATOM 1492 N N . LYS B 1 92 ? 8.211 6.113 2.252 1 97.06 92 LYS B N 1
ATOM 1493 C CA . LYS B 1 92 ? 9.242 6.23 1.219 1 97.06 92 LYS B CA 1
ATOM 1494 C C . LYS B 1 92 ? 10.234 5.074 1.296 1 97.06 92 LYS B C 1
ATOM 1496 O O . LYS B 1 92 ? 10.477 4.531 2.375 1 97.06 92 LYS B O 1
ATOM 1501 N N . ASN B 1 93 ? 10.734 4.66 0.085 1 90.88 93 ASN B N 1
ATOM 1502 C CA . ASN B 1 93 ? 11.812 3.678 0.054 1 90.88 93 ASN B CA 1
ATOM 1503 C C . ASN B 1 93 ? 13.172 4.34 -0.179 1 90.88 93 ASN B C 1
ATOM 1505 O O . ASN B 1 93 ? 13.25 5.398 -0.803 1 90.88 93 ASN B O 1
#

Foldseek 3Di:
DPPPPVLQLDKFFDDALADPVVVVVLSVLLSVLVVVDDDQVSSQVSSQVVCCVPPNDDKGKGKDQDDDDDDDADGNFWTWIDRHSMIMTMGHD/DPPPPVLQLDKFFDDALADPVVVVVLSVLLSVLVVVDDDQVSSQVSSQVVCCVPPNDDKGKGKDQDDDDDDDADGNFWTWIDRHSMIMTMGHD

Sequence (186 aa):
MEKLSSTEFTPILKASDLADEIQTKVFELSIDATRTYKVEKDIATYLKKELDLLYGASWHVIVGRSFGSNVTHEQGYFAYYYIGDLAFLVFKNMEKLSSTEFTPILKASDLADEIQTKVFELSIDATRTYKVEKDIATYLKKELDLLYGASWHVIVGRSFGSNVTHEQGYFAYYYIGDLAFLVFKN

Organism: Candidozyma auris (NCBI:txid498019)

pLDDT: mean 94.24, std 13.37, range [34.03, 98.94]

Nearest PDB structures (foldseek):
  8glv-assembly1_AQ  TM=9.930E-01  e=4.320E-12  Chlamydomonas reinhardtii
  7y8w-assembly1_B  TM=9.912E-01  e=4.916E-12  Caenorhabditis elegans
  4d07-assembly1_A-2  TM=9.873E-01  e=5.969E-12  Homo sapiens
  7y8w-assembly4_R  TM=9.864E-01  e=8.799E-12  Caenorhabditis elegans
  3rjs-assembly1_A-2  TM=9.944E-01  e=5.045E-11  Toxoplasma gondii

Solvent-accessible surface area (backbone atoms only — not comparable to full-atom values): 9666 Å² total; per-residue (Å²): 133,74,82,75,75,67,65,57,61,44,72,44,82,75,47,70,49,42,50,68,69,57,45,51,51,53,49,52,50,48,44,52,28,61,73,72,40,88,49,40,38,55,31,12,41,50,50,25,52,52,44,26,69,74,69,48,75,56,37,32,21,38,21,29,70,36,70,20,56,29,72,68,58,38,90,53,29,35,37,33,32,26,42,60,74,36,36,38,41,40,34,25,99,136,75,81,77,75,67,64,59,62,46,74,44,82,73,47,70,51,41,50,68,70,56,45,51,52,52,50,51,50,51,43,53,31,60,75,71,39,87,51,40,37,55,31,12,40,51,49,25,52,52,45,25,70,74,72,48,75,55,38,31,20,39,20,32,71,36,67,20,56,28,73,70,57,38,89,54,30,34,37,32,32,26,41,59,75,36,35,38,42,40,34,25,98

Secondary structure (DSSP, 8-state):
------GGG-EEEEEE-S-HHHHHHHHHHHHHHHHH--SHHHHHHHHHHHHHHHH-S-EEEEEEEEEEEE----TT-EEEEEETTEEEEEEE-/------GGG-EEEEEE-S-HHHHHHHHHHHHHHHHH--SHHHHHHHHHHHHHHHH-S-EEEEEEEEEEEE----TT-EEEEEETTEEEEEEE-